Protein AF-A0AAC9V7N7-F1 (afdb_monomer)

Mean predicted aligned error: 16.18 Å

Solvent-accessible surface area (backbone atoms only — not comparable to full-atom values): 16283 Å² total; per-residue (Å²): 112,72,78,75,65,63,57,73,56,56,71,69,46,73,84,64,71,89,69,86,91,80,84,81,84,78,84,89,78,85,80,83,90,76,86,88,78,87,78,92,73,93,72,84,77,81,80,55,52,68,60,53,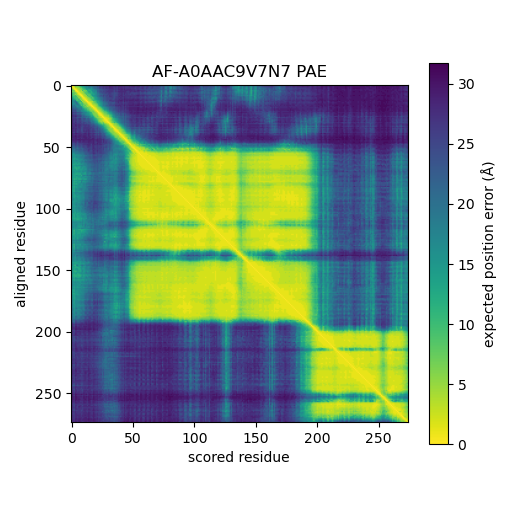50,52,54,51,53,52,50,51,53,52,48,52,50,54,53,44,73,73,40,61,70,71,43,27,58,60,58,72,47,70,51,64,51,49,49,43,44,42,64,50,34,43,41,77,72,65,75,55,69,80,61,54,42,64,40,36,77,48,71,29,86,93,76,44,73,49,68,34,52,30,29,34,59,94,69,43,28,35,43,36,55,45,72,88,54,93,51,68,84,70,54,49,72,65,57,53,52,48,54,52,46,52,54,48,27,39,56,75,66,65,38,44,78,45,80,37,45,46,65,42,49,72,78,36,28,70,58,57,38,47,56,51,51,55,48,51,53,51,46,53,68,58,45,74,53,62,76,78,41,54,73,40,57,48,44,38,50,56,50,34,71,76,59,48,61,44,34,71,67,55,48,11,61,55,47,71,41,58,70,73,57,27,51,54,51,52,49,52,36,34,77,72,36,39,31,36,64,73,68,91,70,97,65,85,82,66,41,30,27,66,17,68,59,44,50,54,62,60,56,78,73,111

Nearest PDB structures (foldseek):
  7el3-assembly1_B  TM=6.761E-01  e=9.643E-03  Acinetobacter baumannii
  2nyx-assembly2_D  TM=6.635E-01  e=9.067E-03  Mycobacterium tuberculosis H37Rv
  5h3r-assembly1_B  TM=6.486E-01  e=1.396E-02  Escherichia coli K-12
  2nnn-assembly3_F  TM=6.251E-01  e=9.433E-02  Pseudomonas aeruginosa
  2nnn-assembly4_G  TM=6.166E-01  e=1.544E-01  Pseudomonas aeruginosa

Structure (mmCIF, N/CA/C/O backbone):
data_AF-A0AAC9V7N7-F1
#
_entry.id   AF-A0AAC9V7N7-F1
#
loop_
_atom_site.group_PDB
_atom_site.id
_atom_site.type_symbol
_atom_site.label_atom_id
_atom_site.label_alt_id
_atom_site.label_comp_id
_atom_site.label_asym_id
_atom_site.label_entity_id
_atom_site.label_seq_id
_atom_site.pdbx_PDB_ins_code
_atom_site.Cartn_x
_atom_site.Cartn_y
_atom_site.Cartn_z
_atom_site.occupancy
_atom_site.B_iso_or_equiv
_atom_site.auth_seq_id
_atom_site.auth_comp_id
_atom_site.auth_asym_id
_atom_site.auth_atom_id
_atom_site.pdbx_PDB_model_num
ATOM 1 N N . MET A 1 1 ? 14.295 -1.789 -16.453 1.00 37.97 1 MET A N 1
ATOM 2 C CA . MET A 1 1 ? 15.435 -2.741 -16.506 1.00 37.97 1 MET A CA 1
ATOM 3 C C . MET A 1 1 ? 14.981 -4.187 -16.598 1.00 37.97 1 MET A C 1
ATOM 5 O O . MET A 1 1 ? 13.931 -4.515 -16.064 1.00 37.97 1 MET A O 1
ATOM 9 N N . SER A 1 2 ? 15.729 -5.050 -17.297 1.00 31.75 2 SER A N 1
ATOM 10 C CA . SER A 1 2 ? 15.390 -6.474 -17.345 1.00 31.75 2 SER A CA 1
ATOM 11 C C . SER A 1 2 ? 15.712 -7.127 -15.995 1.00 31.75 2 SER A C 1
ATOM 13 O O . SER A 1 2 ? 16.776 -6.920 -15.412 1.00 31.75 2 SER A O 1
ATOM 15 N N . TYR A 1 3 ? 14.788 -7.949 -15.513 1.00 40.19 3 TYR A N 1
ATOM 16 C CA . TYR A 1 3 ? 14.897 -8.803 -14.323 1.00 40.19 3 TYR A CA 1
ATOM 17 C C . TYR A 1 3 ? 16.172 -9.690 -14.272 1.00 40.19 3 TYR A C 1
ATOM 19 O O . TYR A 1 3 ? 16.440 -10.331 -13.260 1.00 40.19 3 TYR A O 1
ATOM 27 N N . GLN A 1 4 ? 16.984 -9.749 -15.337 1.00 37.03 4 GLN A N 1
ATOM 28 C CA . GLN A 1 4 ? 18.213 -10.550 -15.381 1.00 37.03 4 GLN A CA 1
ATOM 29 C C . GLN A 1 4 ? 19.323 -10.046 -14.446 1.00 37.03 4 GLN A C 1
ATOM 31 O O . GLN A 1 4 ? 20.197 -10.823 -14.081 1.00 37.03 4 GLN A O 1
ATOM 36 N N . GLN A 1 5 ? 19.290 -8.788 -14.001 1.00 39.66 5 GLN A N 1
ATOM 37 C CA . GLN A 1 5 ? 20.361 -8.230 -13.162 1.00 39.66 5 GLN A CA 1
ATOM 38 C C . GLN A 1 5 ? 20.101 -8.316 -11.649 1.00 39.66 5 GLN A C 1
ATOM 40 O O . GLN A 1 5 ? 21.005 -8.026 -10.871 1.00 39.66 5 GLN A O 1
ATOM 45 N N . GLN A 1 6 ? 18.915 -8.755 -11.210 1.00 43.53 6 GLN A N 1
ATOM 46 C CA . GLN A 1 6 ? 18.680 -9.093 -9.795 1.00 43.53 6 GLN A CA 1
ATOM 47 C C . GLN A 1 6 ? 19.384 -10.407 -9.393 1.00 43.53 6 GLN A C 1
ATOM 49 O O . GLN A 1 6 ? 19.768 -10.564 -8.237 1.00 43.53 6 GLN A O 1
ATOM 54 N N . HIS A 1 7 ? 19.643 -11.308 -10.351 1.00 38.16 7 HIS A N 1
ATOM 55 C CA . HIS A 1 7 ? 20.299 -12.602 -10.112 1.00 38.16 7 HIS A CA 1
ATOM 56 C C . HIS A 1 7 ? 21.785 -12.495 -9.733 1.00 38.16 7 HIS A C 1
ATOM 58 O O . HIS A 1 7 ? 22.262 -13.264 -8.907 1.00 38.16 7 HIS A O 1
ATOM 64 N N . LEU A 1 8 ? 22.506 -11.507 -10.274 1.00 35.12 8 LEU A N 1
ATOM 65 C CA . LEU A 1 8 ? 23.940 -11.317 -10.005 1.00 35.12 8 LEU A CA 1
ATOM 66 C C . LEU A 1 8 ? 24.247 -10.863 -8.567 1.00 35.12 8 LEU A C 1
ATOM 68 O O . LEU A 1 8 ? 25.402 -10.911 -8.148 1.00 35.12 8 LEU A O 1
ATOM 72 N N . ILE A 1 9 ? 23.233 -10.415 -7.820 1.00 40.88 9 ILE A N 1
ATOM 73 C CA . ILE A 1 9 ? 23.399 -9.911 -6.451 1.00 40.88 9 ILE A CA 1
ATOM 74 C C . ILE A 1 9 ? 23.097 -11.007 -5.417 1.00 40.88 9 ILE A C 1
ATOM 76 O O . ILE A 1 9 ? 23.771 -11.073 -4.396 1.00 40.88 9 ILE A O 1
ATOM 80 N N . ILE A 1 10 ? 22.168 -11.927 -5.706 1.00 42.84 10 ILE A N 1
ATOM 81 C CA . ILE A 1 10 ? 21.790 -13.006 -4.774 1.00 42.84 10 ILE A CA 1
ATOM 82 C C . ILE A 1 10 ? 22.902 -14.066 -4.662 1.00 42.84 10 ILE A C 1
ATOM 84 O O . ILE A 1 10 ? 23.203 -14.515 -3.560 1.00 42.84 10 ILE A O 1
ATOM 88 N N . GLU A 1 11 ? 23.605 -14.389 -5.755 1.00 37.69 11 GLU A N 1
ATOM 89 C CA . GLU A 1 11 ? 24.712 -15.367 -5.724 1.00 37.69 11 GLU A CA 1
ATOM 90 C C . GLU A 1 11 ? 25.950 -14.897 -4.935 1.00 37.69 11 GLU A C 1
ATOM 92 O O . GLU A 1 11 ? 26.771 -15.721 -4.529 1.00 37.69 11 GLU A O 1
ATOM 97 N N . ARG A 1 12 ? 26.113 -13.586 -4.690 1.00 34.50 12 ARG A N 1
ATOM 98 C CA . ARG A 1 12 ? 27.250 -13.067 -3.906 1.00 34.50 12 ARG A CA 1
ATOM 99 C C . ARG A 1 12 ? 27.049 -13.168 -2.391 1.00 34.50 12 ARG A C 1
ATOM 101 O O . ARG A 1 12 ? 28.050 -13.228 -1.683 1.00 34.50 12 ARG A O 1
ATOM 108 N N . ASP A 1 13 ? 25.809 -13.258 -1.908 1.00 37.59 13 ASP A N 1
ATOM 109 C CA . ASP A 1 13 ? 25.494 -13.247 -0.469 1.00 37.59 13 ASP A CA 1
ATOM 110 C C . ASP A 1 13 ? 25.215 -14.633 0.138 1.00 37.59 13 ASP A C 1
ATOM 112 O O . ASP A 1 13 ? 25.284 -14.791 1.360 1.00 37.59 13 ASP A O 1
ATOM 116 N N . GLU A 1 14 ? 24.993 -15.674 -0.675 1.00 37.75 14 GLU A N 1
ATOM 117 C CA . GLU A 1 14 ? 24.797 -17.045 -0.166 1.00 37.75 14 GLU A CA 1
ATOM 118 C C . GLU A 1 14 ? 26.030 -17.600 0.571 1.00 37.75 14 GLU A C 1
ATOM 120 O O . GLU A 1 14 ? 25.899 -18.471 1.431 1.00 37.75 14 GLU A O 1
ATOM 125 N N . LYS A 1 15 ? 27.230 -17.063 0.309 1.00 36.03 15 LYS A N 1
ATOM 126 C CA . LYS A 1 15 ? 28.466 -17.483 0.992 1.00 36.03 15 LYS A CA 1
ATOM 127 C C . LYS A 1 15 ? 28.707 -16.810 2.347 1.00 36.03 15 LYS A C 1
ATOM 129 O O . LYS A 1 15 ? 29.597 -17.255 3.067 1.00 36.03 15 LYS A O 1
ATOM 134 N N . THR A 1 16 ? 27.922 -15.800 2.723 1.00 34.34 16 THR A N 1
ATOM 135 C CA . THR A 1 16 ? 28.180 -14.979 3.926 1.00 34.34 16 THR A CA 1
ATOM 136 C C . THR A 1 16 ? 27.050 -15.025 4.964 1.00 34.34 16 THR A C 1
ATOM 138 O O . THR A 1 16 ? 27.200 -14.491 6.057 1.00 34.34 16 THR A O 1
ATOM 141 N N . MET A 1 17 ? 25.928 -15.688 4.666 1.00 35.12 17 MET A N 1
ATOM 142 C CA . MET A 1 17 ? 24.696 -15.672 5.480 1.00 35.12 17 MET A CA 1
ATOM 143 C C . MET A 1 17 ? 24.673 -16.623 6.696 1.00 35.12 17 MET A C 1
ATOM 145 O O . MET A 1 17 ? 23.660 -16.694 7.392 1.00 35.12 17 MET A O 1
ATOM 149 N N . PHE A 1 18 ? 25.769 -17.324 7.002 1.00 32.75 18 PHE A N 1
ATOM 150 C CA . PHE A 1 18 ? 25.872 -18.213 8.170 1.00 32.75 18 PHE A CA 1
ATOM 151 C C . PHE A 1 18 ? 26.567 -17.563 9.372 1.00 32.75 18 PHE A C 1
ATOM 153 O O . PHE A 1 18 ? 27.324 -18.216 10.074 1.00 32.75 18 PHE A O 1
ATOM 160 N N . GLU A 1 19 ? 26.299 -16.291 9.668 1.00 31.42 19 GLU A N 1
ATOM 161 C CA . GLU A 1 19 ? 26.568 -15.783 11.014 1.00 31.42 19 GLU A CA 1
ATOM 162 C C . GLU A 1 19 ? 25.719 -14.550 11.351 1.00 31.42 19 GLU A C 1
ATOM 164 O O . GLU A 1 19 ? 25.650 -13.586 10.598 1.00 31.42 19 GLU A O 1
ATOM 169 N N . GLN A 1 20 ? 25.122 -14.591 12.548 1.00 28.09 20 GLN A N 1
ATOM 170 C CA . GLN A 1 20 ? 24.470 -13.494 13.281 1.00 28.09 20 GLN A CA 1
ATOM 171 C C . GLN A 1 20 ? 22.981 -13.218 12.989 1.00 28.09 20 GLN A C 1
ATOM 173 O O . GLN A 1 20 ? 22.576 -12.251 12.349 1.00 28.09 20 GLN A O 1
ATOM 178 N N . SER A 1 21 ? 22.130 -14.026 13.628 1.00 28.69 21 SER A N 1
ATOM 179 C CA . SER A 1 21 ? 20.719 -13.723 13.877 1.00 28.69 21 SER A CA 1
ATOM 180 C C . SER A 1 21 ? 20.540 -12.873 15.146 1.00 28.69 21 SER A C 1
ATOM 182 O O . SER A 1 21 ? 20.712 -13.368 16.259 1.00 28.69 21 SER A O 1
ATOM 184 N N . SER A 1 22 ? 20.122 -11.615 14.997 1.00 27.69 22 SER A N 1
ATOM 185 C CA . SER A 1 22 ? 19.420 -10.852 16.043 1.00 27.69 22 SER A CA 1
ATOM 186 C C . SER A 1 22 ? 18.688 -9.668 15.407 1.00 27.69 22 SER A C 1
ATOM 188 O O . SER A 1 22 ? 19.254 -8.591 15.228 1.00 27.69 22 SER A O 1
ATOM 190 N N . VAL A 1 23 ? 17.424 -9.863 15.015 1.00 32.59 23 VAL A N 1
ATOM 191 C CA . VAL A 1 23 ? 16.580 -8.784 14.477 1.00 32.59 23 VAL A CA 1
ATOM 192 C C . VAL A 1 23 ? 15.611 -8.326 15.562 1.00 32.59 23 VAL A C 1
ATOM 194 O O . VAL A 1 23 ? 14.730 -9.065 15.997 1.00 32.59 23 VAL A O 1
ATOM 197 N N . LYS A 1 24 ? 15.796 -7.082 16.012 1.00 27.19 24 LYS A N 1
ATOM 198 C CA . LYS A 1 24 ? 14.894 -6.386 16.933 1.00 27.19 24 LYS A CA 1
ATOM 199 C C . LYS A 1 24 ? 13.639 -5.948 16.170 1.00 27.19 24 LYS A C 1
ATOM 201 O O . LYS A 1 24 ? 13.729 -5.134 15.258 1.00 27.19 24 LYS A O 1
ATOM 206 N N . ASN A 1 25 ? 12.475 -6.455 16.576 1.00 26.88 25 ASN A N 1
ATOM 207 C CA . ASN A 1 25 ? 11.171 -5.968 16.124 1.00 26.88 25 ASN A CA 1
ATOM 208 C C . ASN A 1 25 ? 10.942 -4.537 16.636 1.00 26.88 25 ASN A C 1
ATOM 210 O O . ASN A 1 25 ? 10.763 -4.333 17.838 1.00 26.88 25 ASN A O 1
ATOM 214 N N . THR A 1 26 ? 10.924 -3.547 15.746 1.00 26.72 26 THR A N 1
ATOM 215 C CA . THR A 1 26 ? 10.481 -2.187 16.077 1.00 26.72 26 THR A CA 1
ATOM 216 C C . THR A 1 26 ? 8.953 -2.081 15.948 1.00 26.72 26 THR A C 1
ATOM 218 O O . THR A 1 26 ? 8.385 -2.520 14.947 1.00 26.72 26 THR A O 1
ATOM 221 N N . PRO A 1 27 ? 8.245 -1.534 16.954 1.00 24.73 27 PRO A N 1
ATOM 222 C CA . PRO A 1 27 ? 6.799 -1.358 16.888 1.00 24.73 27 PRO A CA 1
ATOM 223 C C . PRO A 1 27 ? 6.404 -0.214 15.942 1.00 24.73 27 PRO A C 1
ATOM 225 O O . PRO A 1 27 ? 7.004 0.859 15.942 1.00 24.73 27 PRO A O 1
ATOM 228 N N . PHE A 1 28 ? 5.351 -0.463 15.164 1.00 34.09 28 PHE A N 1
ATOM 229 C CA . PHE A 1 28 ? 4.698 0.475 14.251 1.00 34.09 28 PHE A CA 1
ATOM 230 C C . PHE A 1 28 ? 4.057 1.655 15.003 1.00 34.09 28 PHE A C 1
ATOM 232 O O . PHE A 1 28 ? 3.279 1.449 15.938 1.00 34.09 28 PHE A O 1
ATOM 239 N N . VAL A 1 29 ? 4.349 2.882 14.560 1.00 27.25 29 VAL A N 1
ATOM 240 C CA . VAL A 1 29 ? 3.713 4.126 15.016 1.00 27.25 29 VAL A CA 1
ATOM 241 C C . VAL A 1 29 ? 3.032 4.767 13.801 1.00 27.25 29 VAL A C 1
ATOM 243 O O . VAL A 1 29 ? 3.743 5.200 12.897 1.00 27.25 29 VAL A O 1
ATOM 246 N N . PRO A 1 30 ? 1.689 4.823 13.735 1.00 26.22 30 PRO A N 1
ATOM 247 C CA . PRO A 1 30 ? 1.005 5.427 12.597 1.00 26.22 30 PRO A CA 1
ATOM 248 C C . PRO A 1 30 ? 1.174 6.960 12.601 1.00 26.22 30 PRO A C 1
ATOM 250 O O . PRO A 1 30 ? 1.015 7.579 13.661 1.00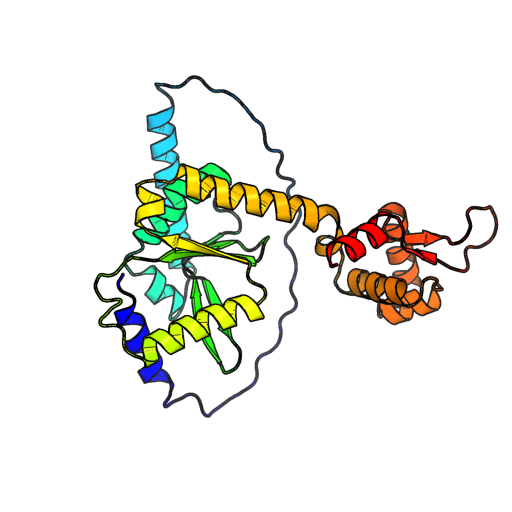 26.22 30 PRO A O 1
ATOM 253 N N . PRO A 1 31 ? 1.455 7.594 11.446 1.00 29.81 31 PRO A N 1
ATOM 254 C CA . PRO A 1 31 ? 1.518 9.048 11.333 1.00 29.81 31 PRO A CA 1
ATOM 255 C C . PRO A 1 31 ? 0.134 9.706 11.483 1.00 29.81 31 PRO A C 1
ATOM 257 O O . PRO A 1 31 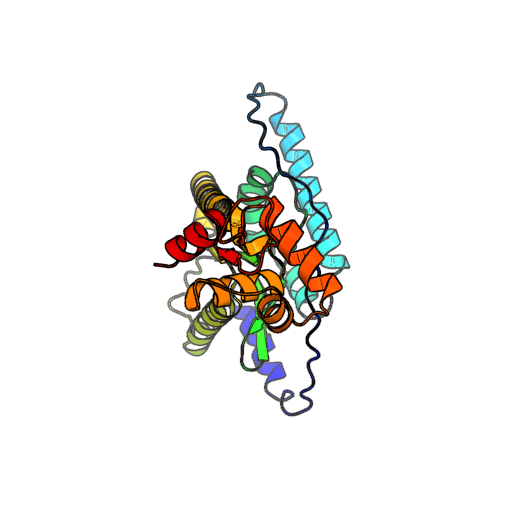? -0.919 9.108 11.251 1.00 29.81 31 PRO A O 1
ATOM 260 N N . GLY A 1 32 ? 0.150 10.961 11.941 1.00 26.81 32 GLY A N 1
ATOM 261 C CA . GLY A 1 32 ? -1.026 11.766 12.264 1.00 26.81 32 GLY A CA 1
ATOM 262 C C . GLY A 1 32 ? -1.977 11.994 11.084 1.00 26.81 32 GLY A C 1
ATOM 263 O O . GLY A 1 32 ? -1.578 12.144 9.937 1.00 26.81 32 GLY A O 1
ATOM 264 N N . LYS A 1 33 ? -3.269 12.034 11.411 1.00 29.48 33 LYS A N 1
ATOM 265 C CA . LYS A 1 33 ? -4.419 12.100 10.502 1.00 29.48 33 LYS A CA 1
ATOM 266 C C . LYS A 1 33 ? -4.391 13.332 9.579 1.00 29.48 33 LYS A C 1
ATOM 268 O O . LYS A 1 33 ? -4.463 14.457 10.072 1.00 29.48 33 LYS A O 1
ATOM 273 N N . ARG A 1 34 ? -4.498 13.123 8.262 1.00 30.20 34 ARG A N 1
ATOM 274 C CA . ARG A 1 34 ? -5.172 14.059 7.344 1.00 30.20 34 ARG A CA 1
ATOM 275 C C . ARG A 1 34 ? -6.266 13.332 6.569 1.00 30.20 34 ARG A C 1
ATOM 277 O O . ARG A 1 34 ? -6.054 12.274 5.991 1.00 30.20 34 ARG A O 1
ATOM 284 N N . LEU A 1 35 ? -7.465 13.894 6.657 1.00 31.61 35 LEU A N 1
ATOM 285 C CA . LEU A 1 35 ? -8.694 13.414 6.040 1.00 31.61 35 LEU A CA 1
ATOM 286 C C . LEU A 1 35 ? -8.679 13.830 4.559 1.00 31.61 35 LEU A C 1
ATOM 288 O O . LEU A 1 35 ? -8.665 15.026 4.274 1.00 31.61 35 LEU A O 1
ATOM 292 N N . PHE A 1 36 ? -8.669 12.878 3.624 1.00 33.81 36 PHE A N 1
ATOM 293 C CA . PHE A 1 36 ? -8.801 13.183 2.196 1.00 33.81 36 PHE A CA 1
ATOM 294 C C . PHE A 1 36 ? -10.276 13.447 1.859 1.00 33.81 36 PHE A C 1
ATOM 296 O O . PHE A 1 36 ? -11.098 12.536 1.829 1.00 33.81 36 PHE A O 1
ATOM 303 N N . LEU A 1 37 ? -10.613 14.716 1.624 1.00 27.53 37 LEU A N 1
ATOM 304 C CA . LEU A 1 37 ? -11.872 15.144 1.012 1.00 27.53 37 LEU A CA 1
ATOM 305 C C . LEU A 1 37 ? -11.677 15.190 -0.509 1.00 27.53 37 LEU A C 1
ATOM 307 O O . LEU A 1 37 ? -11.001 16.079 -1.022 1.00 27.53 37 LEU A O 1
ATOM 311 N N . PHE A 1 38 ? -12.275 14.247 -1.238 1.00 31.92 38 PHE A N 1
ATOM 312 C CA . PHE A 1 38 ? -12.301 14.277 -2.702 1.00 31.92 38 PHE A CA 1
ATOM 313 C C . PHE A 1 38 ? -13.267 15.368 -3.190 1.00 31.92 38 PHE A C 1
ATOM 315 O O . PHE A 1 38 ? -14.485 15.225 -3.086 1.00 31.92 38 PHE A O 1
ATOM 322 N N . HIS A 1 39 ? -12.735 16.463 -3.739 1.00 27.44 39 HIS A N 1
ATOM 323 C CA . HIS A 1 39 ? -13.527 17.508 -4.395 1.00 27.44 39 HIS A CA 1
ATOM 324 C C . HIS A 1 39 ? -13.593 17.250 -5.909 1.00 27.44 39 HIS A C 1
ATOM 326 O O . HIS A 1 39 ? -12.588 17.329 -6.613 1.00 27.44 39 HIS A O 1
ATOM 332 N N . ARG A 1 40 ? -14.791 16.959 -6.434 1.00 30.33 40 ARG A N 1
ATOM 333 C CA . ARG A 1 40 ? -15.061 16.904 -7.881 1.00 30.33 40 ARG A CA 1
ATOM 334 C C . ARG A 1 40 ? -15.303 18.320 -8.412 1.00 30.33 40 ARG A C 1
ATOM 336 O O . ARG A 1 40 ? -16.426 18.809 -8.366 1.00 30.33 40 ARG A O 1
ATOM 343 N N . GLY A 1 41 ? -14.264 18.966 -8.939 1.00 27.75 41 GLY A N 1
ATOM 344 C CA . GLY A 1 41 ? -14.378 20.226 -9.682 1.00 27.75 41 GLY A CA 1
ATOM 345 C C . GLY A 1 41 ? -14.137 20.019 -11.179 1.00 27.75 41 GLY A C 1
ATOM 346 O O . GLY A 1 41 ? -13.057 19.587 -11.571 1.00 27.75 41 GLY A O 1
ATOM 347 N N . ARG A 1 42 ? -15.123 20.332 -12.032 1.00 35.88 42 ARG A N 1
ATOM 348 C CA . ARG A 1 42 ? -14.927 20.454 -13.490 1.00 35.88 42 ARG A CA 1
ATOM 349 C C . ARG A 1 42 ? -14.198 21.773 -13.777 1.00 35.88 42 ARG A C 1
ATOM 351 O O . ARG A 1 42 ? -14.735 22.828 -13.456 1.00 35.88 42 ARG A O 1
ATOM 358 N N . PHE A 1 43 ? -13.014 21.719 -14.392 1.00 34.91 43 PHE A N 1
ATOM 359 C CA . PHE A 1 43 ? -12.232 22.900 -14.787 1.00 34.91 43 PHE A CA 1
ATOM 360 C C . PHE A 1 43 ? -11.976 22.933 -16.303 1.00 34.91 43 PHE A C 1
ATOM 362 O O . PHE A 1 43 ? -11.801 21.902 -16.947 1.00 34.91 43 PHE A O 1
ATOM 369 N N . ASN A 1 44 ? -12.003 24.143 -16.865 1.00 32.50 44 ASN A N 1
ATOM 370 C CA . ASN A 1 44 ? -12.052 24.442 -18.299 1.00 32.50 44 ASN A CA 1
ATOM 371 C C . ASN A 1 44 ? -10.699 24.181 -19.015 1.00 32.50 44 ASN A C 1
ATOM 373 O O . ASN A 1 44 ? -9.636 24.493 -18.480 1.00 32.50 44 ASN A O 1
ATOM 377 N N . MET A 1 45 ? -10.723 23.584 -20.217 1.00 42.19 45 MET A N 1
ATOM 378 C CA . MET A 1 45 ? -9.806 22.472 -20.538 1.00 42.19 45 MET A CA 1
ATOM 379 C C . MET A 1 45 ? -8.551 22.758 -21.392 1.00 42.19 45 MET A C 1
ATOM 381 O O . MET A 1 45 ? -7.744 21.850 -21.512 1.00 42.19 45 MET A O 1
ATOM 385 N N . GLN A 1 46 ? -8.284 23.934 -21.975 1.00 40.34 46 GLN A N 1
ATOM 386 C CA . GLN A 1 46 ? -7.250 23.976 -23.047 1.00 40.34 46 GLN A CA 1
ATOM 387 C C . GLN A 1 46 ? -5.961 24.788 -22.805 1.00 40.34 46 GLN A C 1
ATOM 389 O O . GLN A 1 46 ? -4.953 24.472 -23.425 1.00 40.34 46 GLN A O 1
ATOM 394 N N . ARG A 1 47 ? -5.899 25.750 -21.866 1.00 40.38 47 ARG A N 1
ATOM 395 C CA . ARG A 1 47 ? -4.633 26.479 -21.556 1.00 40.38 47 ARG A CA 1
ATOM 396 C C . ARG A 1 47 ? -3.943 26.065 -20.249 1.00 40.38 47 ARG A C 1
ATOM 398 O O . ARG A 1 47 ? -2.766 26.354 -20.069 1.00 40.38 47 ARG A O 1
ATOM 405 N N . GLY A 1 48 ? -4.648 25.375 -19.350 1.00 45.97 48 GLY A N 1
ATOM 406 C CA . GLY A 1 48 ? -4.111 24.926 -18.055 1.00 45.97 48 GLY A CA 1
ATOM 407 C C . GLY A 1 48 ? -3.328 23.607 -18.101 1.00 45.97 48 GLY A C 1
ATOM 408 O O . GLY A 1 48 ? -2.493 23.370 -17.233 1.00 45.97 48 GLY A O 1
ATOM 409 N N . HIS A 1 49 ? -3.549 22.775 -19.126 1.00 55.66 49 HIS A N 1
ATOM 410 C CA . HIS A 1 49 ? -2.980 21.424 -19.208 1.00 55.66 49 HIS A CA 1
ATOM 411 C C . HIS A 1 49 ? -1.450 21.414 -19.337 1.00 55.66 49 HIS A C 1
ATOM 413 O O . HIS A 1 49 ? -0.793 20.641 -18.651 1.00 55.66 49 HIS A O 1
ATOM 419 N N . SER A 1 50 ? -0.871 22.308 -20.147 1.00 61.09 50 SER A N 1
ATOM 420 C CA . SER A 1 50 ? 0.587 22.359 -20.355 1.00 61.09 50 SER A CA 1
ATOM 421 C C . SER A 1 50 ? 1.354 22.768 -19.088 1.00 61.09 50 SER A C 1
ATOM 423 O O . SER A 1 50 ? 2.367 22.156 -18.761 1.00 61.09 50 SER A O 1
ATOM 425 N N . ARG A 1 51 ? 0.846 23.748 -18.325 1.00 67.88 51 ARG A N 1
ATOM 426 C CA . ARG A 1 51 ? 1.471 24.170 -17.058 1.00 67.88 51 ARG A CA 1
ATOM 427 C C . ARG A 1 51 ? 1.303 23.131 -15.950 1.00 67.88 51 ARG A C 1
ATOM 429 O O . ARG A 1 51 ? 2.239 22.910 -15.189 1.00 67.88 51 ARG A O 1
ATOM 436 N N . ALA A 1 52 ? 0.134 22.494 -15.865 1.00 69.06 52 ALA A N 1
ATOM 437 C CA . ALA A 1 52 ? -0.125 21.448 -14.878 1.00 69.06 52 ALA A CA 1
ATOM 438 C C . ALA A 1 52 ? 0.729 20.193 -15.131 1.00 69.06 52 ALA A C 1
ATOM 440 O O . ALA A 1 52 ? 1.270 19.630 -14.183 1.00 69.06 52 ALA A O 1
ATOM 441 N N . ALA A 1 53 ? 0.903 19.800 -16.398 1.00 70.88 53 ALA A N 1
ATOM 442 C CA . ALA A 1 53 ? 1.790 18.702 -16.775 1.00 70.88 53 ALA A CA 1
ATOM 443 C C . ALA A 1 53 ? 3.253 19.001 -16.407 1.00 70.88 53 ALA A C 1
ATOM 445 O O . ALA A 1 53 ? 3.889 18.178 -15.757 1.00 70.88 53 ALA A O 1
ATOM 446 N N . GLY A 1 54 ? 3.744 20.211 -16.710 1.00 79.62 54 GLY A N 1
ATOM 447 C CA . GLY A 1 54 ? 5.098 20.624 -16.325 1.00 79.62 54 GLY A CA 1
ATOM 448 C C . GLY A 1 54 ? 5.331 20.598 -14.809 1.00 79.62 54 GLY A C 1
ATOM 449 O O . GLY A 1 54 ? 6.352 20.097 -14.353 1.00 79.62 54 GLY A O 1
ATOM 450 N N . LEU A 1 55 ? 4.360 21.061 -14.012 1.00 87.06 55 LEU A N 1
ATOM 451 C CA . LEU A 1 55 ? 4.456 21.019 -12.547 1.00 87.06 55 LEU A CA 1
ATOM 452 C C . LEU A 1 55 ? 4.485 19.580 -12.004 1.00 87.06 55 LEU A C 1
ATOM 454 O O . LEU A 1 55 ? 5.196 19.289 -11.038 1.00 87.06 55 LEU A O 1
ATOM 458 N N . MET A 1 56 ? 3.707 18.684 -12.615 1.00 91.44 56 MET A N 1
ATOM 459 C CA . MET A 1 56 ? 3.678 17.271 -12.248 1.00 91.44 56 MET A CA 1
ATOM 460 C C . MET A 1 56 ? 5.027 16.602 -12.519 1.00 91.44 56 MET A C 1
ATOM 462 O O . MET A 1 56 ? 5.550 15.935 -11.629 1.00 91.44 56 MET A O 1
ATOM 466 N N . ASP A 1 57 ? 5.604 16.811 -13.704 1.00 92.94 57 ASP A N 1
ATOM 467 C CA . ASP A 1 57 ? 6.907 16.243 -14.059 1.00 92.94 57 ASP A CA 1
ATOM 468 C C . ASP A 1 57 ? 8.007 16.727 -13.103 1.00 92.94 57 ASP A C 1
ATOM 470 O O . ASP A 1 57 ? 8.725 15.904 -12.539 1.00 92.94 57 ASP A O 1
ATOM 474 N N . THR A 1 58 ? 8.051 18.026 -12.787 1.00 95.56 58 THR A N 1
ATOM 475 C CA . THR A 1 58 ? 8.993 18.566 -11.789 1.00 95.56 58 THR A CA 1
ATOM 476 C C . THR A 1 58 ? 8.778 17.968 -10.394 1.00 95.56 58 THR A C 1
ATOM 478 O O . THR A 1 58 ? 9.737 17.706 -9.669 1.00 95.56 58 THR A O 1
ATOM 481 N N . THR A 1 59 ? 7.526 17.721 -9.992 1.00 96.25 59 THR A N 1
ATOM 482 C CA . THR A 1 59 ? 7.220 17.083 -8.698 1.00 96.25 59 THR A CA 1
ATOM 483 C C . THR A 1 59 ? 7.760 15.653 -8.647 1.00 96.25 59 THR A C 1
ATOM 485 O O . THR A 1 59 ? 8.342 15.253 -7.638 1.00 96.25 59 THR A O 1
ATOM 488 N N . ILE A 1 60 ? 7.600 14.893 -9.733 1.00 97.62 60 ILE A N 1
ATOM 489 C CA . ILE A 1 60 ? 8.117 13.524 -9.857 1.00 97.62 60 ILE A CA 1
ATOM 490 C C . ILE A 1 60 ? 9.650 13.522 -9.841 1.00 97.62 60 ILE A C 1
ATOM 492 O O . ILE A 1 60 ? 10.247 12.731 -9.113 1.00 97.62 60 ILE A O 1
ATOM 496 N N . GLU A 1 61 ? 10.291 14.416 -10.595 1.00 97.31 61 GLU A N 1
ATOM 497 C CA . GLU A 1 61 ? 11.753 14.541 -10.644 1.00 97.31 61 GLU A CA 1
ATOM 498 C C . GLU A 1 61 ? 12.339 14.841 -9.261 1.00 97.31 61 GLU A C 1
ATOM 500 O O . GLU A 1 61 ? 13.214 14.111 -8.789 1.00 97.31 61 GLU A O 1
ATOM 505 N N . ASN A 1 62 ? 11.798 15.846 -8.567 1.00 97.88 62 ASN A N 1
ATOM 506 C CA . ASN A 1 62 ? 12.226 16.199 -7.213 1.00 97.88 62 ASN A CA 1
ATOM 507 C C . ASN A 1 62 ? 12.020 15.040 -6.234 1.00 97.88 62 ASN A C 1
ATOM 509 O O . ASN A 1 62 ? 12.893 14.752 -5.416 1.00 97.88 62 ASN A O 1
ATOM 513 N N . PHE A 1 63 ? 10.890 14.338 -6.335 1.00 98.00 63 PHE A N 1
ATOM 514 C CA . PHE A 1 63 ? 10.632 13.169 -5.506 1.00 98.00 63 PHE A CA 1
ATOM 515 C C . PHE A 1 63 ? 11.682 12.077 -5.732 1.00 98.00 63 PHE A C 1
ATOM 517 O O . PHE A 1 63 ? 12.235 11.570 -4.760 1.00 98.00 63 PHE A O 1
ATOM 524 N N . ILE A 1 64 ? 12.019 11.751 -6.983 1.00 97.94 64 ILE A N 1
ATOM 525 C CA . ILE A 1 64 ? 13.048 10.748 -7.303 1.00 97.94 64 ILE A CA 1
ATOM 526 C C . ILE A 1 64 ? 14.414 11.155 -6.738 1.00 97.94 64 ILE A C 1
ATOM 528 O O . ILE A 1 64 ? 15.113 10.308 -6.176 1.00 97.94 64 ILE A O 1
ATOM 532 N N . VAL A 1 65 ? 14.787 12.435 -6.841 1.00 97.81 65 VAL A N 1
ATOM 533 C CA . VAL A 1 65 ? 16.024 12.958 -6.236 1.00 97.81 65 VAL A CA 1
ATOM 534 C C . VAL A 1 65 ? 16.020 12.723 -4.723 1.00 97.81 65 VAL A C 1
ATOM 536 O O . VAL A 1 65 ? 16.937 12.081 -4.211 1.00 97.81 65 VAL A O 1
ATOM 539 N N . CYS A 1 66 ? 14.951 13.104 -4.017 1.00 97.62 66 CYS A N 1
ATOM 540 C CA . CYS A 1 66 ? 14.839 12.864 -2.576 1.00 97.62 66 CYS A CA 1
ATOM 541 C C . CYS A 1 66 ? 14.895 11.368 -2.211 1.00 97.62 66 CYS A C 1
ATOM 543 O O . CYS A 1 66 ? 15.494 10.985 -1.200 1.00 97.62 66 CYS A O 1
ATOM 545 N N . GLN A 1 67 ? 14.286 10.491 -3.019 1.00 97.81 67 GLN A N 1
ATOM 546 C CA . GLN A 1 67 ? 14.343 9.042 -2.797 1.00 97.81 67 GLN A CA 1
ATOM 547 C C . GLN A 1 67 ? 15.778 8.512 -2.935 1.00 97.81 67 GLN A C 1
ATOM 549 O O . GLN A 1 67 ? 16.192 7.692 -2.116 1.00 97.81 67 GLN A O 1
ATOM 554 N N . ARG A 1 68 ? 16.547 9.002 -3.918 1.00 97.44 68 ARG A N 1
ATOM 555 C CA . ARG A 1 68 ? 17.958 8.637 -4.138 1.00 97.44 68 ARG A CA 1
ATOM 556 C C . ARG A 1 68 ? 18.870 9.111 -3.014 1.00 97.44 68 ARG A C 1
ATOM 558 O O . ARG A 1 68 ? 19.676 8.326 -2.528 1.00 97.44 68 ARG A O 1
ATOM 565 N N . GLU A 1 69 ? 18.728 10.363 -2.594 1.00 96.44 69 GLU A N 1
ATOM 566 C CA . GLU A 1 69 ? 19.559 10.965 -1.542 1.00 96.44 69 GLU A CA 1
ATOM 567 C C . GLU A 1 69 ? 19.333 10.320 -0.170 1.00 96.44 69 GLU A C 1
ATOM 569 O O . GLU A 1 69 ? 20.259 10.193 0.628 1.00 96.44 69 GLU A O 1
ATOM 574 N N . SER A 1 70 ? 18.102 9.882 0.105 1.00 94.00 70 SER A N 1
ATOM 575 C CA . SER A 1 70 ? 17.752 9.219 1.367 1.00 94.00 70 SER A CA 1
ATOM 576 C C . SER A 1 70 ? 18.086 7.723 1.402 1.00 94.00 70 SER A C 1
ATOM 578 O O . SER A 1 70 ? 18.087 7.120 2.479 1.00 94.00 70 SER A O 1
ATOM 580 N N . ALA A 1 71 ? 18.354 7.098 0.252 1.00 96.12 71 ALA A N 1
ATOM 581 C CA . ALA A 1 71 ? 18.614 5.668 0.155 1.00 96.12 71 ALA A CA 1
ATOM 582 C C . ALA A 1 71 ? 20.057 5.293 0.514 1.00 96.12 71 ALA A C 1
ATOM 584 O O . ALA A 1 71 ? 20.993 6.065 0.335 1.00 96.12 71 ALA A O 1
ATOM 585 N N . LYS A 1 72 ? 20.235 4.056 0.991 1.00 93.81 72 LYS A N 1
ATOM 586 C CA . LYS A 1 72 ? 21.542 3.449 1.277 1.00 93.81 72 LYS A CA 1
ATOM 587 C C . LYS A 1 72 ? 21.561 1.997 0.805 1.00 93.81 72 LYS A C 1
ATOM 589 O O . LYS A 1 72 ? 20.505 1.376 0.684 1.00 93.81 72 LYS A O 1
ATOM 594 N N . GLY A 1 73 ? 22.760 1.459 0.587 1.00 95.38 73 GLY A N 1
ATOM 595 C CA . GLY A 1 73 ? 22.965 0.053 0.230 1.00 95.38 73 GLY A CA 1
ATOM 596 C C . GLY A 1 73 ? 22.247 -0.336 -1.064 1.00 95.38 73 GLY A C 1
ATOM 597 O O . GLY A 1 73 ? 22.136 0.466 -1.989 1.00 95.38 73 GLY A O 1
ATOM 598 N N . GLN A 1 74 ? 21.705 -1.551 -1.107 1.00 93.75 74 GLN A N 1
ATOM 599 C CA . GLN A 1 74 ? 21.087 -2.108 -2.313 1.00 93.75 74 GLN A CA 1
ATOM 600 C C . GLN A 1 74 ? 19.897 -1.278 -2.824 1.00 93.75 74 GLN A C 1
ATOM 602 O O . GLN A 1 74 ? 19.720 -1.144 -4.032 1.00 93.75 74 GLN A O 1
ATOM 607 N N . ARG A 1 75 ? 19.127 -0.630 -1.938 1.00 96.06 75 ARG A N 1
ATOM 608 C CA . ARG A 1 75 ? 18.062 0.298 -2.352 1.00 96.06 75 ARG A CA 1
ATOM 609 C C . ARG A 1 75 ? 18.602 1.465 -3.183 1.00 96.06 75 ARG A C 1
ATOM 611 O O . ARG A 1 75 ? 17.984 1.862 -4.165 1.00 96.06 75 ARG A O 1
ATOM 618 N N . GLN A 1 76 ? 19.750 2.020 -2.796 1.00 96.94 76 GLN A N 1
ATOM 619 C CA . GLN A 1 76 ? 20.387 3.114 -3.533 1.00 96.94 76 GLN A CA 1
ATOM 620 C C . GLN A 1 76 ? 20.834 2.647 -4.922 1.00 96.94 76 GLN A C 1
ATOM 622 O O . GLN A 1 76 ? 20.623 3.356 -5.904 1.00 96.94 76 GLN A O 1
ATOM 627 N N . GLU A 1 77 ? 21.381 1.433 -5.014 1.00 95.25 77 GLU A N 1
ATOM 628 C CA . GLU A 1 77 ? 21.732 0.813 -6.295 1.00 95.25 77 GLU A CA 1
ATOM 629 C C . GLU A 1 77 ? 20.499 0.611 -7.184 1.00 95.25 77 GLU A C 1
ATOM 631 O O . GLU A 1 77 ? 20.559 0.8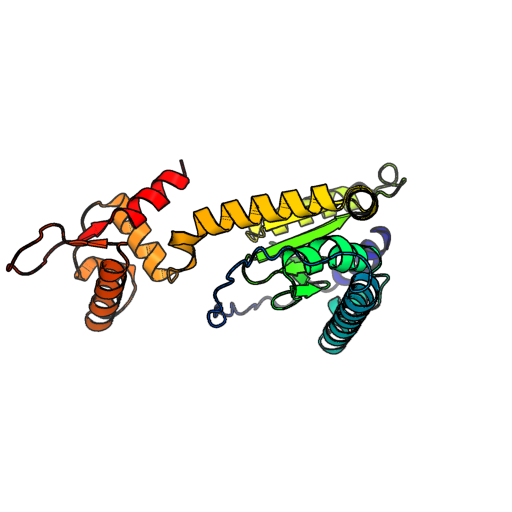88 -8.380 1.00 95.25 77 GLU A O 1
ATOM 636 N N . MET A 1 78 ? 19.368 0.177 -6.615 1.00 93.88 78 MET A N 1
ATOM 637 C CA . MET A 1 78 ? 18.104 0.053 -7.349 1.00 93.88 78 MET A CA 1
ATOM 638 C C . MET A 1 78 ? 17.553 1.406 -7.811 1.00 93.88 78 MET A C 1
ATOM 640 O O . MET A 1 78 ? 17.001 1.503 -8.896 1.00 93.88 78 MET A O 1
ATOM 644 N N . LEU A 1 79 ? 17.744 2.484 -7.052 1.00 96.31 79 LEU A N 1
ATOM 645 C CA . LEU A 1 79 ? 17.298 3.819 -7.470 1.00 96.31 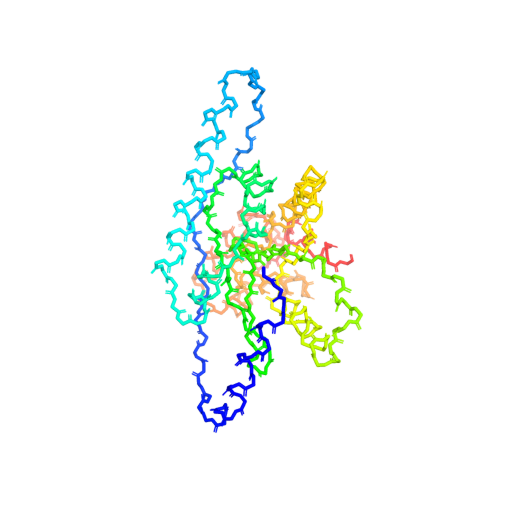79 LEU A CA 1
ATOM 646 C C . LEU A 1 79 ? 18.227 4.474 -8.503 1.00 96.31 79 LEU A C 1
ATOM 648 O O . LEU A 1 79 ? 17.805 5.381 -9.228 1.00 96.31 79 LEU A O 1
ATOM 652 N N . GLY A 1 80 ? 19.491 4.046 -8.576 1.00 93.94 80 GLY A N 1
ATOM 653 C CA . GLY A 1 80 ? 20.468 4.495 -9.578 1.00 93.94 80 GLY A CA 1
ATOM 654 C C . GLY A 1 80 ? 20.261 3.890 -10.971 1.00 93.94 80 GLY A C 1
ATOM 655 O O . GLY A 1 80 ? 20.909 4.297 -11.932 1.00 93.94 80 GLY A O 1
ATOM 656 N N . LYS A 1 81 ? 19.353 2.924 -11.076 1.00 91.50 81 LYS A N 1
ATOM 657 C CA . LYS A 1 81 ? 19.004 2.176 -12.281 1.00 91.50 81 LYS A CA 1
ATOM 658 C C . LYS A 1 81 ? 17.988 2.917 -13.165 1.00 91.50 81 LYS A C 1
ATOM 660 O O . LYS A 1 81 ? 17.544 4.023 -12.854 1.00 91.50 81 LYS A O 1
ATOM 665 N N . ASP A 1 82 ? 17.635 2.311 -14.300 1.00 90.81 82 ASP A N 1
ATOM 666 C CA . ASP A 1 82 ? 16.576 2.811 -15.184 1.00 90.81 82 ASP A CA 1
ATOM 667 C C . ASP A 1 82 ? 15.187 2.604 -14.550 1.00 90.81 82 ASP A C 1
ATOM 669 O O . ASP A 1 82 ? 14.686 1.479 -14.459 1.00 90.81 82 ASP A O 1
ATOM 673 N N . LEU A 1 83 ? 14.578 3.731 -14.164 1.00 93.50 83 LEU A N 1
ATOM 674 C CA . LEU A 1 83 ? 13.273 3.844 -13.511 1.00 93.50 83 LEU A CA 1
ATOM 675 C C . LEU A 1 83 ? 12.129 4.130 -14.497 1.00 93.50 83 LEU A C 1
ATOM 677 O O . LEU A 1 83 ? 11.088 4.633 -14.085 1.00 93.50 83 LEU A O 1
ATOM 681 N N . HIS A 1 84 ? 12.280 3.862 -15.797 1.00 92.56 84 HIS A N 1
ATOM 682 C CA . HIS A 1 84 ? 11.262 4.226 -16.790 1.00 92.56 84 HIS A CA 1
ATOM 683 C C . HIS A 1 84 ? 9.858 3.686 -16.457 1.00 92.56 84 HIS A C 1
ATOM 685 O O . HIS A 1 84 ? 8.879 4.424 -16.538 1.00 92.56 84 HIS A O 1
ATOM 691 N N . GLY A 1 85 ? 9.762 2.424 -16.020 1.00 92.88 85 GLY A N 1
ATOM 692 C CA . GLY A 1 85 ? 8.492 1.823 -15.589 1.00 92.88 85 GLY A CA 1
ATOM 693 C C . GLY A 1 85 ? 7.896 2.518 -14.361 1.00 92.88 85 GLY A C 1
ATOM 694 O O . GLY A 1 85 ? 6.726 2.895 -14.356 1.00 92.88 85 GLY A O 1
ATOM 695 N N . THR A 1 86 ? 8.729 2.783 -13.358 1.00 96.31 86 THR A N 1
ATOM 696 C CA . THR A 1 86 ? 8.363 3.524 -12.146 1.00 96.31 86 THR A CA 1
ATOM 697 C C . THR A 1 86 ? 7.904 4.949 -12.464 1.00 96.31 86 THR A C 1
ATOM 699 O O . THR A 1 86 ? 6.903 5.416 -11.930 1.00 96.31 86 THR A O 1
ATOM 702 N N . ILE A 1 87 ? 8.571 5.645 -13.388 1.00 96.69 87 ILE A N 1
ATOM 703 C CA . ILE A 1 87 ? 8.179 6.988 -13.837 1.00 96.69 87 ILE A CA 1
ATOM 704 C C . ILE A 1 87 ? 6.818 6.946 -14.540 1.00 96.69 87 ILE A C 1
ATOM 706 O O . ILE A 1 87 ? 5.976 7.806 -14.276 1.00 96.69 87 ILE A O 1
ATOM 710 N N . LEU A 1 88 ? 6.566 5.942 -15.388 1.00 96.00 88 LEU A N 1
ATOM 711 C CA . LEU A 1 88 ? 5.255 5.734 -16.011 1.00 96.00 88 LEU A CA 1
ATOM 712 C C . LEU A 1 88 ? 4.159 5.505 -14.961 1.00 96.00 88 LEU A C 1
ATOM 714 O O . LEU A 1 88 ? 3.099 6.123 -15.058 1.00 96.00 88 LEU A O 1
ATOM 718 N N . LEU A 1 89 ? 4.417 4.689 -13.932 1.00 97.19 89 LEU A N 1
ATOM 719 C CA . LEU A 1 89 ? 3.496 4.506 -12.803 1.00 97.19 89 LEU A CA 1
ATOM 720 C C . LEU A 1 89 ? 3.184 5.830 -12.103 1.00 97.19 89 LEU A C 1
ATOM 722 O O . LEU A 1 89 ? 2.012 6.163 -11.896 1.00 97.19 89 LEU A O 1
ATOM 726 N N . LEU A 1 90 ? 4.223 6.594 -11.753 1.00 98.00 90 LEU A N 1
ATOM 727 C CA . LEU A 1 90 ? 4.069 7.859 -11.039 1.00 98.00 90 LEU A CA 1
ATOM 728 C C . LEU A 1 90 ? 3.256 8.861 -11.860 1.00 98.00 90 LEU A C 1
ATOM 730 O O . LEU A 1 90 ? 2.307 9.452 -11.345 1.00 98.00 90 LEU A O 1
ATOM 734 N N . ARG A 1 91 ? 3.596 9.007 -13.142 1.00 97.25 91 ARG A N 1
ATOM 735 C CA . ARG A 1 91 ? 2.993 9.981 -14.055 1.00 97.25 91 ARG A CA 1
ATOM 736 C C . ARG A 1 91 ? 1.564 9.620 -14.452 1.00 97.25 91 ARG A C 1
ATOM 738 O O . ARG A 1 91 ? 0.687 10.478 -14.410 1.00 97.25 91 ARG A O 1
ATOM 745 N N . ASN A 1 92 ? 1.323 8.375 -14.857 1.00 97.00 92 ASN A N 1
ATOM 746 C CA . ASN A 1 92 ? 0.067 8.000 -15.510 1.00 97.00 92 ASN A CA 1
ATOM 747 C C . ASN A 1 92 ? -0.989 7.477 -14.532 1.00 97.00 92 ASN A C 1
ATOM 749 O O . ASN A 1 92 ? -2.179 7.504 -14.856 1.00 97.00 92 ASN A O 1
ATOM 753 N N . VAL A 1 93 ? -0.573 7.006 -13.351 1.00 96.94 93 VAL A N 1
ATOM 754 C CA . VAL A 1 93 ? -1.467 6.360 -12.381 1.00 96.94 93 VAL A CA 1
ATOM 755 C C . VAL A 1 93 ? -1.448 7.077 -11.036 1.00 96.94 93 VAL A C 1
ATOM 757 O O . VAL A 1 93 ? -2.492 7.549 -10.596 1.00 96.94 93 VAL A O 1
ATOM 760 N N . ILE A 1 94 ? -0.291 7.213 -10.387 1.00 96.62 94 ILE A N 1
ATOM 761 C CA . ILE A 1 94 ? -0.235 7.684 -8.993 1.00 96.62 94 ILE A CA 1
ATOM 762 C C . ILE A 1 94 ? -0.588 9.169 -8.883 1.00 96.62 94 ILE A C 1
ATOM 764 O O . ILE A 1 94 ? -1.549 9.514 -8.196 1.00 96.62 94 ILE A O 1
ATOM 768 N N . MET A 1 95 ? 0.132 10.054 -9.576 1.00 94.56 95 MET A N 1
ATOM 769 C CA . MET A 1 95 ? -0.119 11.497 -9.504 1.00 94.56 95 MET A CA 1
ATOM 770 C C . MET A 1 95 ? -1.565 11.867 -9.879 1.00 94.56 95 MET A C 1
ATOM 772 O O . MET A 1 95 ? -2.181 12.624 -9.127 1.00 94.56 95 MET A O 1
ATOM 776 N N . PRO A 1 96 ? -2.170 11.305 -10.948 1.00 90.69 96 PRO A N 1
ATOM 777 C CA . PRO A 1 96 ? -3.570 11.571 -11.280 1.00 90.69 96 PRO A CA 1
ATOM 778 C C . PRO A 1 96 ? -4.590 11.119 -10.225 1.00 90.69 96 PRO A C 1
ATOM 780 O O . PRO A 1 96 ? -5.667 11.706 -10.146 1.00 90.69 96 PRO A O 1
ATOM 783 N N . ILE A 1 97 ? -4.292 10.073 -9.446 1.00 90.62 97 ILE A N 1
ATOM 784 C CA . ILE A 1 97 ? -5.220 9.523 -8.443 1.00 90.62 97 ILE A CA 1
ATOM 785 C C . ILE A 1 97 ? -5.065 10.218 -7.095 1.00 90.62 97 ILE A C 1
ATOM 787 O O . ILE A 1 97 ? -6.063 10.598 -6.482 1.00 90.62 97 ILE A O 1
ATOM 791 N N . PHE A 1 98 ? -3.824 10.340 -6.625 1.00 85.31 98 PHE A N 1
ATOM 792 C CA . PHE A 1 98 ? -3.507 10.776 -5.267 1.00 85.31 98 PHE A CA 1
ATOM 793 C C . PHE A 1 98 ? -3.247 12.283 -5.180 1.00 85.31 98 PHE A C 1
ATOM 795 O O . PHE A 1 98 ? -3.434 12.874 -4.120 1.00 85.31 98 PHE A O 1
ATOM 802 N N . GLY A 1 99 ? -2.821 12.920 -6.277 1.00 83.75 99 GLY A N 1
ATOM 803 C CA . GLY A 1 99 ? -2.505 14.352 -6.330 1.00 83.75 99 GLY A CA 1
ATOM 804 C C . GLY A 1 99 ? -1.231 14.762 -5.580 1.00 83.75 99 GLY A C 1
ATOM 805 O O . GLY A 1 99 ? -0.810 15.912 -5.682 1.00 83.75 99 GLY A O 1
ATOM 806 N N . SER A 1 100 ? -0.604 13.844 -4.844 1.00 87.50 100 SER A N 1
ATOM 807 C CA . SER A 1 100 ? 0.680 14.023 -4.170 1.00 87.50 100 SER A CA 1
ATOM 808 C C . SER A 1 100 ? 1.434 12.691 -4.078 1.00 87.50 100 SER A C 1
ATOM 810 O O . SER A 1 100 ? 0.862 11.621 -4.288 1.00 87.50 100 SER A O 1
ATOM 812 N N . LEU A 1 101 ? 2.726 12.767 -3.743 1.00 92.25 101 LEU A N 1
ATOM 813 C CA . LEU A 1 101 ? 3.597 11.609 -3.490 1.00 92.25 101 LEU A CA 1
ATOM 814 C C . LEU A 1 101 ? 3.863 11.407 -1.986 1.00 92.25 101 LEU A C 1
ATOM 816 O O . LEU A 1 101 ? 4.802 10.720 -1.589 1.00 92.25 101 LEU A O 1
ATOM 820 N N . GLU A 1 102 ? 3.031 12.002 -1.128 1.00 85.12 102 GLU A N 1
ATOM 821 C CA . GLU A 1 102 ? 3.118 11.816 0.320 1.00 85.12 102 GLU A CA 1
ATOM 822 C C . GLU A 1 102 ? 2.778 10.366 0.697 1.00 85.12 102 GLU A C 1
ATOM 824 O O . GLU A 1 102 ? 1.785 9.802 0.238 1.00 85.12 102 GLU A O 1
ATOM 829 N N . GLY A 1 103 ? 3.616 9.752 1.534 1.00 85.62 103 GLY A N 1
ATOM 830 C CA . GLY A 1 103 ? 3.464 8.351 1.938 1.00 85.62 103 GLY A CA 1
ATOM 831 C C . GLY A 1 103 ? 3.950 7.331 0.902 1.00 85.62 103 GLY A C 1
ATOM 832 O O . GLY A 1 103 ? 3.871 6.131 1.171 1.00 85.62 103 GLY A O 1
ATOM 833 N N . PHE A 1 104 ? 4.478 7.775 -0.244 1.00 96.62 104 PHE A N 1
ATOM 834 C CA . PHE A 1 104 ? 5.079 6.899 -1.246 1.00 96.62 104 PHE A CA 1
ATOM 835 C C . PHE A 1 104 ? 6.589 6.732 -1.040 1.00 96.62 104 PHE A C 1
ATOM 837 O O . PHE A 1 104 ? 7.298 7.662 -0.648 1.00 96.62 104 PHE A O 1
ATOM 844 N N . GLN A 1 105 ? 7.089 5.537 -1.343 1.00 97.94 105 GLN A N 1
ATOM 845 C CA . GLN A 1 105 ? 8.511 5.200 -1.365 1.00 97.94 105 GLN A CA 1
ATOM 846 C C . GLN A 1 105 ? 8.824 4.405 -2.629 1.00 97.94 105 GLN A C 1
ATOM 848 O O . GLN A 1 105 ? 8.053 3.525 -3.006 1.00 97.94 105 GLN A O 1
ATOM 853 N N . LEU A 1 106 ? 9.949 4.712 -3.272 1.00 98.31 106 LEU A N 1
ATOM 854 C CA . LEU A 1 106 ? 10.425 3.969 -4.442 1.00 98.31 106 LEU A CA 1
ATOM 855 C C . LEU A 1 106 ? 11.420 2.892 -4.035 1.00 98.31 106 LEU A C 1
ATOM 857 O O . LEU A 1 106 ? 12.140 3.082 -3.047 1.00 98.31 106 LEU A O 1
ATOM 861 N N . GLU A 1 107 ? 11.489 1.805 -4.801 1.00 97.06 107 GLU A N 1
ATOM 862 C CA . GLU A 1 107 ? 12.412 0.688 -4.552 1.00 97.06 107 GLU A CA 1
ATOM 863 C C . GLU A 1 107 ? 12.358 0.257 -3.078 1.00 97.06 107 GLU A C 1
ATOM 865 O O . GLU A 1 107 ? 13.357 0.244 -2.355 1.00 97.06 107 GLU A O 1
ATOM 870 N N . TYR A 1 108 ? 11.146 0.044 -2.569 1.00 96.69 108 TYR A N 1
ATOM 871 C CA . TYR A 1 108 ? 10.932 -0.259 -1.160 1.00 96.69 108 TYR A CA 1
ATOM 872 C C . TYR A 1 108 ? 11.393 -1.680 -0.859 1.00 96.69 108 TYR A C 1
ATOM 874 O O . TYR A 1 108 ? 10.900 -2.638 -1.452 1.00 96.69 108 TYR A O 1
ATOM 882 N N . GLU A 1 109 ? 12.325 -1.809 0.0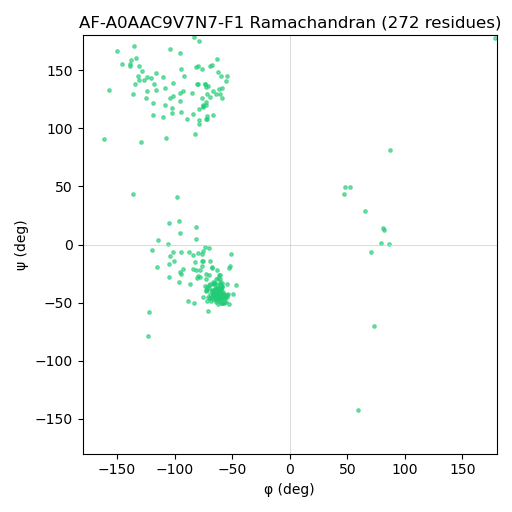81 1.00 94.69 109 GLU A N 1
ATOM 883 C CA . GLU A 1 109 ? 12.823 -3.105 0.519 1.00 94.69 109 GLU A CA 1
ATOM 884 C C . GLU A 1 109 ? 11.807 -3.791 1.438 1.00 94.69 109 GLU A C 1
ATOM 886 O O . GLU A 1 109 ? 11.411 -3.245 2.472 1.00 94.69 109 GLU A O 1
ATOM 891 N N . PHE A 1 110 ? 11.430 -5.022 1.102 1.00 90.06 110 PHE A N 1
ATOM 892 C CA . PHE A 1 110 ? 10.632 -5.882 1.965 1.00 90.06 110 PHE A CA 1
ATOM 893 C C . PHE A 1 110 ? 11.310 -7.234 2.176 1.00 90.06 110 PHE A C 1
ATOM 895 O O . PHE A 1 110 ? 11.905 -7.819 1.268 1.00 90.06 110 PHE A O 1
ATOM 902 N N . ALA A 1 111 ? 11.199 -7.732 3.406 1.00 86.62 111 ALA A N 1
ATOM 903 C CA . ALA A 1 111 ? 11.782 -8.998 3.817 1.00 86.62 111 ALA A CA 1
ATOM 904 C C . ALA A 1 111 ? 10.725 -10.106 3.861 1.00 86.62 111 ALA A C 1
ATOM 906 O O . ALA A 1 111 ? 9.602 -9.913 4.334 1.00 86.62 111 ALA A O 1
ATOM 907 N N . GLY A 1 112 ? 11.111 -11.282 3.384 1.00 82.69 112 GLY A N 1
ATOM 908 C CA . GLY A 1 112 ? 10.343 -12.513 3.454 1.00 82.69 112 GLY A CA 1
ATOM 909 C C . GLY A 1 112 ? 10.854 -13.481 4.524 1.00 82.69 112 GLY A C 1
ATOM 910 O O . GLY A 1 112 ? 11.965 -13.326 5.040 1.00 82.69 112 GLY A O 1
ATOM 911 N N . PRO A 1 113 ? 10.077 -14.532 4.842 1.00 79.75 113 PRO A N 1
ATOM 912 C CA . PRO A 1 113 ? 10.559 -15.640 5.664 1.00 79.75 113 PRO A CA 1
ATOM 913 C C . PRO A 1 113 ? 11.833 -16.251 5.074 1.00 79.75 113 PRO A C 1
ATOM 915 O O . PRO A 1 113 ? 11.920 -16.409 3.861 1.00 79.75 113 PRO A O 1
ATOM 918 N N . GLY A 1 114 ? 12.799 -16.620 5.918 1.00 81.12 114 GLY A N 1
ATOM 919 C CA . GLY A 1 114 ? 14.057 -17.226 5.463 1.00 81.12 114 GLY A CA 1
ATOM 920 C C . GLY A 1 114 ? 15.108 -16.232 4.959 1.00 81.12 114 GLY A C 1
ATOM 921 O O . GLY A 1 114 ? 16.067 -16.649 4.328 1.00 81.12 114 GLY A O 1
ATOM 922 N N . GLY A 1 115 ? 14.946 -14.931 5.225 1.00 85.75 115 GLY A N 1
ATOM 923 C CA . GLY A 1 115 ? 15.975 -13.922 4.942 1.00 85.75 115 GLY A CA 1
ATOM 924 C C . GLY A 1 115 ? 15.947 -13.343 3.527 1.00 85.75 115 GLY A C 1
ATOM 925 O O . GLY A 1 115 ? 16.747 -12.460 3.231 1.00 85.75 115 GLY A O 1
ATOM 926 N N . TYR A 1 116 ? 15.009 -13.773 2.676 1.00 87.38 116 TYR A N 1
ATOM 927 C CA . TYR A 1 116 ? 14.823 -13.178 1.352 1.00 87.38 116 TYR A CA 1
ATOM 928 C C . TYR A 1 116 ? 14.522 -11.682 1.458 1.00 87.38 116 TYR A C 1
ATOM 930 O O . TYR A 1 116 ? 13.673 -11.270 2.250 1.00 87.38 116 TYR A O 1
ATOM 938 N N . ARG A 1 117 ? 15.180 -10.885 0.618 1.00 90.31 117 ARG A N 1
ATOM 939 C CA . ARG A 1 117 ? 14.963 -9.442 0.484 1.00 90.31 117 ARG A CA 1
ATOM 940 C C . ARG A 1 117 ? 14.624 -9.127 -0.964 1.00 90.31 117 ARG A C 1
ATOM 942 O O . ARG A 1 117 ? 15.293 -9.604 -1.878 1.00 90.31 117 ARG A O 1
ATOM 949 N N . PHE A 1 118 ? 13.576 -8.341 -1.159 1.00 94.12 118 PHE A N 1
ATOM 950 C CA . PHE A 1 118 ? 13.102 -7.912 -2.468 1.00 94.12 118 PHE A CA 1
ATOM 951 C C . PHE A 1 118 ? 12.819 -6.413 -2.446 1.00 94.12 118 PHE A C 1
ATOM 953 O O . PHE A 1 118 ? 12.617 -5.835 -1.380 1.00 94.12 118 PHE A O 1
ATOM 960 N N . PHE A 1 119 ? 12.778 -5.802 -3.626 1.00 94.88 119 PHE A N 1
ATOM 961 C CA . PHE A 1 119 ? 12.483 -4.383 -3.804 1.00 94.88 119 PHE A CA 1
ATOM 962 C C . PHE A 1 119 ? 11.214 -4.247 -4.629 1.00 94.88 119 PHE A C 1
ATOM 964 O O . PHE A 1 119 ? 11.010 -5.018 -5.567 1.00 94.88 119 PHE A O 1
ATOM 971 N N . ALA A 1 120 ? 10.362 -3.314 -4.229 1.00 95.94 120 ALA A N 1
ATOM 972 C CA . ALA A 1 120 ? 9.133 -2.980 -4.925 1.00 95.94 120 ALA A CA 1
ATOM 973 C C . ALA A 1 120 ? 9.248 -1.623 -5.613 1.00 95.94 120 ALA A C 1
ATOM 975 O O . ALA A 1 120 ? 9.685 -0.671 -4.959 1.00 95.94 120 ALA A O 1
ATOM 976 N N . ASP A 1 121 ? 8.804 -1.515 -6.869 1.00 97.00 121 ASP A N 1
ATOM 977 C CA . ASP A 1 121 ? 8.912 -0.280 -7.659 1.00 97.00 121 ASP A CA 1
ATOM 978 C C . ASP A 1 121 ? 8.320 0.919 -6.901 1.00 97.00 121 ASP A C 1
ATOM 980 O O . ASP A 1 121 ? 8.980 1.949 -6.726 1.00 97.00 121 ASP A O 1
ATOM 984 N N . VAL A 1 122 ? 7.083 0.769 -6.408 1.00 98.31 122 VAL A N 1
ATOM 985 C CA . VAL A 1 122 ? 6.396 1.773 -5.594 1.00 98.31 122 VAL A CA 1
ATOM 986 C C . VAL A 1 122 ? 5.687 1.133 -4.403 1.00 98.31 122 VAL A C 1
ATOM 988 O O . VAL A 1 122 ? 4.865 0.231 -4.549 1.00 98.31 122 VAL A O 1
ATOM 991 N N . TYR A 1 123 ? 5.927 1.679 -3.215 1.00 98.00 123 TYR A N 1
ATOM 992 C CA . TYR A 1 123 ? 5.222 1.344 -1.983 1.00 98.00 123 TYR A CA 1
ATOM 993 C C . TYR A 1 123 ? 4.443 2.544 -1.446 1.00 98.00 123 TYR A C 1
ATOM 995 O O . TYR A 1 123 ? 4.990 3.638 -1.332 1.00 98.00 123 TYR A O 1
ATOM 1003 N N . TYR A 1 124 ? 3.183 2.330 -1.073 1.00 94.50 124 TYR A N 1
ATOM 1004 C CA . TYR A 1 124 ? 2.333 3.299 -0.389 1.00 94.50 124 TYR A CA 1
ATOM 1005 C C . TYR A 1 124 ? 2.094 2.853 1.055 1.00 94.50 124 TYR A C 1
ATOM 1007 O O . TYR A 1 124 ? 1.383 1.875 1.318 1.00 94.50 124 TYR A O 1
ATOM 1015 N N . GLU A 1 125 ? 2.693 3.585 1.991 1.00 85.62 125 GLU A N 1
ATOM 1016 C CA . GLU A 1 125 ? 2.722 3.241 3.414 1.00 85.62 125 GLU A CA 1
ATOM 1017 C C . GLU A 1 125 ? 1.332 3.124 4.057 1.00 85.62 125 GLU A C 1
ATOM 1019 O O . GLU A 1 125 ? 1.089 2.087 4.685 1.00 85.62 125 GLU A O 1
ATOM 1024 N N . PRO A 1 126 ? 0.385 4.061 3.840 1.00 82.88 126 PRO A N 1
ATOM 1025 C CA . PRO A 1 126 ? -0.886 4.058 4.563 1.00 82.88 126 PRO A CA 1
ATOM 1026 C C . PRO A 1 126 ? -1.734 2.800 4.361 1.00 82.88 126 PRO A C 1
ATOM 1028 O O . PRO A 1 126 ? -2.522 2.445 5.236 1.00 82.88 126 PRO A O 1
ATOM 1031 N N . LEU A 1 127 ? -1.578 2.112 3.225 1.00 82.31 127 LEU A N 1
ATOM 1032 C CA . LEU A 1 127 ? -2.306 0.874 2.915 1.00 82.31 127 LEU A CA 1
ATOM 1033 C C . LEU A 1 127 ? -1.404 -0.358 2.822 1.00 82.31 127 LEU A C 1
ATOM 1035 O O . LEU A 1 127 ? -1.890 -1.436 2.480 1.00 82.31 127 LEU A O 1
ATOM 1039 N N . ARG A 1 128 ? -0.103 -0.213 3.100 1.00 87.50 128 ARG A N 1
ATOM 1040 C CA . ARG A 1 128 ? 0.919 -1.230 2.811 1.00 87.50 128 ARG A CA 1
ATOM 1041 C C . ARG A 1 128 ? 0.785 -1.779 1.384 1.00 87.50 128 ARG A C 1
ATOM 1043 O O . ARG A 1 128 ? 0.828 -2.990 1.162 1.00 87.50 128 ARG A O 1
ATOM 1050 N N . MET A 1 129 ? 0.558 -0.887 0.425 1.00 92.38 129 MET A N 1
ATOM 1051 C CA . MET A 1 129 ? 0.286 -1.254 -0.961 1.00 92.38 129 MET A CA 1
ATOM 1052 C C . MET A 1 129 ? 1.570 -1.214 -1.776 1.00 92.38 129 MET A C 1
ATOM 1054 O O . MET A 1 129 ? 2.297 -0.230 -1.730 1.00 92.38 129 MET A O 1
ATOM 1058 N N . ILE A 1 130 ? 1.830 -2.283 -2.516 1.00 96.81 130 ILE A N 1
ATOM 1059 C CA . ILE A 1 130 ? 2.907 -2.388 -3.494 1.00 96.81 130 ILE A CA 1
ATOM 1060 C C . ILE A 1 130 ? 2.280 -2.276 -4.882 1.00 96.81 130 ILE A C 1
ATOM 1062 O O . ILE A 1 130 ? 1.354 -3.024 -5.201 1.00 96.81 130 ILE A O 1
ATOM 1066 N N . ILE A 1 131 ? 2.785 -1.351 -5.692 1.00 97.75 131 ILE A N 1
ATOM 1067 C CA . ILE A 1 131 ? 2.393 -1.165 -7.087 1.00 97.75 131 ILE A CA 1
ATOM 1068 C C . ILE A 1 131 ? 3.634 -1.402 -7.948 1.00 97.75 131 ILE A C 1
ATOM 1070 O O . ILE A 1 131 ? 4.637 -0.713 -7.768 1.00 97.75 131 ILE A O 1
ATOM 1074 N N . GLU A 1 132 ? 3.562 -2.362 -8.868 1.00 95.31 132 GLU A N 1
ATOM 1075 C CA . GLU A 1 132 ? 4.694 -2.759 -9.720 1.00 95.31 132 GLU A CA 1
ATOM 1076 C C . GLU A 1 132 ? 4.421 -2.476 -11.194 1.00 95.31 132 GLU A C 1
ATOM 1078 O O . GLU A 1 132 ? 3.285 -2.598 -11.661 1.00 95.31 132 GLU A O 1
ATOM 1083 N N . CYS A 1 133 ? 5.478 -2.151 -11.937 1.00 94.25 133 CYS A N 1
ATOM 1084 C CA . CYS A 1 133 ? 5.494 -2.097 -13.389 1.00 94.25 133 CYS A CA 1
ATOM 1085 C C . CYS A 1 133 ? 6.295 -3.287 -13.925 1.00 94.25 133 CYS A C 1
ATOM 1087 O O . CYS A 1 133 ? 7.495 -3.202 -14.206 1.00 94.25 133 CYS A O 1
ATOM 1089 N N . ASP A 1 134 ? 5.602 -4.383 -14.192 1.00 86.50 134 ASP A N 1
ATOM 1090 C CA . ASP A 1 134 ? 6.201 -5.545 -14.820 1.00 86.50 134 ASP A CA 1
ATOM 1091 C C . ASP A 1 134 ? 6.418 -5.300 -16.320 1.00 86.50 134 ASP A C 1
ATOM 1093 O O . ASP A 1 134 ? 5.504 -5.059 -17.116 1.00 86.50 134 ASP A O 1
ATOM 1097 N N . GLY A 1 135 ? 7.679 -5.358 -16.738 1.00 73.12 135 GLY A N 1
ATOM 1098 C CA . GLY A 1 135 ? 8.016 -5.378 -18.154 1.00 73.12 135 GLY A CA 1
ATOM 1099 C C . GLY A 1 135 ? 7.647 -6.725 -18.775 1.00 73.12 135 GLY A C 1
ATOM 1100 O O . GLY A 1 135 ? 8.084 -7.767 -18.287 1.00 73.12 135 GLY A O 1
ATOM 1101 N N . TYR A 1 136 ? 6.925 -6.714 -19.899 1.00 64.19 136 TYR A N 1
ATOM 1102 C CA . TYR A 1 136 ? 6.861 -7.887 -20.768 1.00 64.19 136 TYR A CA 1
ATOM 1103 C C . TYR A 1 136 ? 8.208 -8.027 -21.477 1.00 64.19 136 TYR A C 1
ATOM 1105 O O . TYR A 1 136 ? 8.561 -7.216 -22.334 1.00 64.19 136 TYR A O 1
ATOM 1113 N N . VAL A 1 137 ? 8.995 -9.029 -21.093 1.00 59.56 137 VAL A N 1
ATOM 1114 C CA . VAL A 1 137 ? 10.241 -9.350 -21.790 1.00 59.56 137 VAL A CA 1
ATOM 1115 C C . VAL A 1 137 ? 9.960 -10.560 -22.685 1.00 59.56 137 VAL A C 1
ATOM 1117 O O . VAL A 1 137 ? 9.516 -11.576 -22.157 1.00 59.56 137 VAL A O 1
ATOM 1120 N N . PRO A 1 138 ? 10.275 -10.525 -23.996 1.00 47.97 138 PRO A N 1
ATOM 1121 C CA . PRO A 1 138 ? 10.164 -11.688 -24.895 1.00 47.97 138 PRO A CA 1
ATOM 1122 C C . PRO A 1 138 ? 10.870 -12.952 -24.367 1.00 47.97 138 PRO A C 1
ATOM 1124 O O . PRO A 1 138 ? 10.586 -14.068 -24.774 1.00 47.97 138 PRO A O 1
ATOM 1127 N N . HIS A 1 139 ? 11.778 -12.772 -23.410 1.00 53.41 139 HIS A N 1
ATOM 1128 C CA . HIS A 1 139 ? 12.536 -13.798 -22.710 1.00 53.41 139 HIS A CA 1
ATOM 1129 C C . HIS A 1 139 ? 11.793 -14.491 -21.556 1.00 53.41 139 HIS A C 1
ATOM 1131 O O . HIS A 1 139 ? 12.457 -15.153 -20.763 1.00 53.41 139 HIS A O 1
ATOM 1137 N N . VAL A 1 140 ? 10.464 -14.378 -21.418 1.00 58.22 140 VAL A N 1
ATOM 1138 C CA . VAL A 1 140 ? 9.712 -15.269 -20.502 1.00 58.22 140 VAL A CA 1
ATOM 1139 C C . VAL A 1 140 ? 9.999 -16.738 -20.841 1.00 58.22 140 VAL A C 1
ATOM 1141 O O . VAL A 1 140 ? 10.156 -17.552 -19.936 1.00 58.22 140 VAL A O 1
ATOM 1144 N N . GLU A 1 141 ? 10.198 -17.050 -22.125 1.00 61.94 141 GLU A N 1
ATOM 1145 C CA . GLU A 1 141 ? 10.625 -18.374 -22.597 1.00 61.94 141 GLU A CA 1
ATOM 1146 C C . GLU A 1 141 ? 12.082 -18.721 -22.238 1.00 61.94 141 GLU A C 1
ATOM 1148 O O . GLU A 1 141 ? 12.414 -19.891 -22.079 1.00 61.94 141 GLU A O 1
ATOM 1153 N N . LEU A 1 142 ? 12.952 -17.717 -22.056 1.00 65.56 142 LEU A N 1
ATOM 1154 C CA . LEU A 1 142 ? 14.355 -17.891 -21.639 1.00 65.56 142 LEU A CA 1
ATOM 1155 C C . LEU A 1 142 ? 14.548 -17.733 -20.122 1.00 65.56 142 LEU A C 1
ATOM 1157 O O . LEU A 1 142 ? 15.677 -17.613 -19.639 1.00 65.56 142 LEU A O 1
ATOM 1161 N N . MET A 1 143 ? 13.462 -17.668 -19.353 1.00 78.88 143 MET A N 1
ATOM 1162 C CA . MET A 1 143 ? 13.544 -17.573 -17.904 1.00 78.88 143 MET A CA 1
ATOM 1163 C C . MET A 1 143 ? 14.055 -18.897 -17.328 1.00 78.88 143 MET A C 1
ATOM 1165 O O . MET A 1 143 ? 13.506 -19.964 -17.592 1.00 78.88 143 MET A O 1
ATOM 1169 N N . THR A 1 144 ? 15.107 -18.831 -16.510 1.00 84.19 144 THR A N 1
ATOM 1170 C CA . THR A 1 144 ? 15.619 -20.009 -15.803 1.00 84.19 144 THR A CA 1
ATOM 1171 C C . THR A 1 144 ? 14.608 -20.494 -14.759 1.00 84.19 144 THR A C 1
ATOM 1173 O O . THR A 1 144 ? 13.801 -19.720 -14.234 1.00 84.19 144 THR A O 1
ATOM 1176 N N . ARG A 1 145 ? 14.663 -21.788 -14.419 1.00 85.56 145 ARG A N 1
ATOM 1177 C CA . ARG A 1 145 ? 13.796 -22.383 -13.383 1.00 85.56 145 ARG A CA 1
ATOM 1178 C C . ARG A 1 145 ? 13.976 -21.713 -12.018 1.00 85.56 145 ARG A C 1
ATOM 1180 O O . ARG A 1 145 ? 12.993 -21.524 -11.298 1.00 85.56 145 ARG A O 1
ATOM 1187 N N . ASP A 1 146 ? 15.202 -21.313 -11.696 1.00 85.94 146 ASP A N 1
ATOM 1188 C CA . ASP A 1 146 ? 15.520 -20.645 -10.432 1.00 85.94 146 ASP A CA 1
ATOM 1189 C C . ASP A 1 146 ? 14.915 -19.248 -10.381 1.00 85.94 146 ASP A C 1
ATOM 1191 O O . ASP A 1 146 ? 14.274 -18.889 -9.396 1.00 85.94 146 ASP A O 1
ATOM 1195 N N . ARG A 1 147 ? 15.000 -18.498 -11.485 1.00 81.88 147 ARG A N 1
ATOM 1196 C CA . ARG A 1 147 ? 14.383 -17.176 -11.581 1.00 81.88 147 ARG A CA 1
ATOM 1197 C C . ARG A 1 147 ? 12.869 -17.247 -11.454 1.00 81.88 147 ARG A C 1
ATOM 1199 O O . ARG A 1 147 ? 12.280 -16.480 -10.699 1.00 81.88 147 ARG A O 1
ATOM 1206 N N . PHE A 1 148 ? 12.242 -18.205 -12.133 1.00 85.75 148 PHE A N 1
ATOM 1207 C CA . PHE A 1 148 ? 10.808 -18.434 -11.980 1.00 85.75 148 PHE A CA 1
ATOM 1208 C C . PHE A 1 148 ? 10.440 -18.733 -10.520 1.00 85.75 148 PHE A C 1
ATOM 1210 O O . PHE A 1 148 ? 9.487 -18.166 -9.980 1.00 85.75 148 PHE A O 1
ATOM 1217 N N . SER A 1 149 ? 11.215 -19.596 -9.858 1.00 89.81 149 SER A N 1
ATOM 1218 C CA . SER A 1 149 ? 11.007 -19.947 -8.450 1.00 89.81 149 SER A CA 1
ATOM 1219 C C . SER A 1 149 ? 11.191 -18.747 -7.520 1.00 89.81 149 SER A C 1
ATOM 1221 O O . SER A 1 149 ? 10.415 -18.589 -6.574 1.00 89.81 149 SER A O 1
ATOM 1223 N N . LEU A 1 150 ? 12.152 -17.871 -7.817 1.00 89.12 150 LEU A N 1
ATOM 1224 C CA . LEU A 1 150 ? 12.395 -16.633 -7.088 1.00 89.12 150 LEU A CA 1
ATOM 1225 C C . LEU A 1 150 ? 11.241 -15.635 -7.259 1.00 89.12 150 LEU A C 1
ATOM 1227 O O . LEU A 1 150 ? 10.776 -15.079 -6.267 1.00 89.12 150 LEU A O 1
ATOM 1231 N N . ASP A 1 151 ? 10.696 -15.483 -8.468 1.00 89.00 151 ASP A N 1
ATOM 1232 C CA . ASP A 1 151 ? 9.507 -14.654 -8.701 1.00 89.00 151 ASP A CA 1
ATOM 1233 C C . ASP A 1 151 ? 8.303 -15.196 -7.917 1.00 89.00 151 ASP A C 1
ATOM 1235 O O . ASP A 1 151 ? 7.557 -14.439 -7.290 1.00 89.00 151 ASP A O 1
ATOM 1239 N N . ARG A 1 152 ? 8.123 -16.527 -7.875 1.00 92.81 152 ARG A N 1
ATOM 1240 C CA . ARG A 1 152 ? 7.092 -17.144 -7.021 1.00 92.81 152 ARG A CA 1
ATOM 1241 C C . ARG A 1 152 ? 7.355 -16.881 -5.537 1.00 92.81 152 ARG A C 1
ATOM 1243 O O . ARG A 1 152 ? 6.402 -16.642 -4.794 1.00 92.81 152 ARG A O 1
ATOM 1250 N N . GLN A 1 153 ? 8.612 -16.916 -5.098 1.00 93.25 153 GLN A N 1
ATOM 1251 C CA . GLN A 1 153 ? 8.988 -16.597 -3.722 1.00 93.25 153 GLN A CA 1
ATOM 1252 C C . GLN A 1 153 ? 8.675 -15.137 -3.387 1.00 93.25 153 GLN A C 1
ATOM 1254 O O . GLN A 1 153 ? 8.041 -14.895 -2.364 1.00 93.25 153 GLN A O 1
ATOM 1259 N N . ARG A 1 154 ? 9.001 -14.185 -4.268 1.00 92.62 154 ARG A N 1
ATOM 1260 C CA . ARG A 1 154 ? 8.676 -12.760 -4.108 1.00 92.62 154 ARG A CA 1
ATOM 1261 C C . ARG A 1 154 ? 7.179 -12.546 -3.893 1.00 92.62 154 ARG A C 1
ATOM 1263 O O . ARG A 1 154 ? 6.789 -11.902 -2.919 1.00 92.62 154 ARG A O 1
ATOM 1270 N N . LEU A 1 155 ? 6.336 -13.149 -4.737 1.00 92.62 155 LEU A N 1
ATOM 1271 C CA . LEU A 1 155 ? 4.875 -13.074 -4.593 1.00 92.62 155 LEU A CA 1
ATOM 1272 C C . LEU A 1 155 ? 4.392 -13.641 -3.250 1.00 92.62 155 LEU A C 1
ATOM 1274 O O . LEU A 1 155 ? 3.560 -13.025 -2.583 1.00 92.62 155 LEU A O 1
ATOM 1278 N N . ARG A 1 156 ? 4.934 -14.788 -2.815 1.00 93.44 156 ARG A N 1
ATOM 1279 C CA . ARG A 1 156 ? 4.607 -15.361 -1.499 1.00 93.44 156 ARG A CA 1
ATOM 1280 C C . ARG A 1 156 ? 5.038 -14.450 -0.357 1.00 93.44 156 ARG A C 1
ATOM 1282 O O . ARG A 1 156 ? 4.278 -14.290 0.592 1.00 93.44 156 ARG A O 1
ATOM 1289 N N . CYS A 1 157 ? 6.220 -13.846 -0.437 1.00 89.94 157 CYS A N 1
ATOM 1290 C CA . CYS A 1 157 ? 6.703 -12.915 0.578 1.00 89.94 157 CYS A CA 1
ATOM 1291 C C . CYS A 1 157 ? 5.786 -11.693 0.696 1.00 89.94 157 CYS A C 1
ATOM 1293 O O . CYS A 1 157 ? 5.447 -11.306 1.813 1.00 89.94 157 CYS A O 1
ATOM 1295 N N . MET A 1 158 ? 5.305 -11.146 -0.424 1.00 89.88 158 MET A N 1
ATOM 1296 C CA . MET A 1 158 ? 4.330 -10.050 -0.406 1.00 89.88 158 MET A CA 1
ATOM 1297 C C . MET A 1 158 ? 2.999 -10.475 0.223 1.00 89.88 158 MET A C 1
ATOM 1299 O O . MET A 1 158 ? 2.483 -9.784 1.102 1.00 89.88 158 MET A O 1
ATOM 1303 N N . ALA A 1 159 ? 2.480 -11.646 -0.156 1.00 86.94 159 ALA A N 1
ATOM 1304 C CA . ALA A 1 159 ? 1.235 -12.173 0.400 1.00 86.94 159 ALA A CA 1
ATOM 1305 C C . ALA A 1 159 ? 1.332 -12.416 1.917 1.00 86.94 159 ALA A C 1
ATOM 1307 O O . ALA A 1 159 ? 0.482 -11.960 2.681 1.00 86.94 159 ALA A O 1
ATOM 1308 N N . LEU A 1 160 ? 2.396 -13.084 2.374 1.00 83.31 160 LEU A N 1
ATOM 1309 C CA . LEU A 1 160 ? 2.633 -13.356 3.796 1.00 83.31 160 LEU A CA 1
ATOM 1310 C C . LEU A 1 160 ? 2.919 -12.077 4.596 1.00 83.31 160 LEU A C 1
ATOM 1312 O O . LEU A 1 160 ? 2.535 -11.984 5.759 1.00 83.31 160 LEU A O 1
ATOM 1316 N N . GLY A 1 161 ? 3.549 -11.077 3.973 1.00 82.50 161 GLY A N 1
ATOM 1317 C CA . GLY A 1 161 ? 3.789 -9.756 4.557 1.00 82.50 161 GLY A CA 1
ATOM 1318 C C . GLY A 1 161 ? 2.541 -8.868 4.651 1.00 82.50 161 GLY A C 1
ATOM 1319 O O . GLY A 1 161 ? 2.623 -7.748 5.172 1.00 82.50 161 GLY A O 1
ATOM 1320 N N . GLY A 1 162 ? 1.395 -9.354 4.157 1.00 84.56 162 GLY A N 1
ATOM 1321 C CA . GLY A 1 162 ? 0.123 -8.637 4.157 1.00 84.56 162 GLY A CA 1
ATOM 1322 C C . GLY A 1 162 ? 0.143 -7.391 3.277 1.00 84.56 162 GLY A C 1
ATOM 1323 O O . GLY A 1 162 ? -0.533 -6.415 3.602 1.00 84.56 162 GLY A O 1
ATOM 1324 N N . TYR A 1 163 ? 0.957 -7.394 2.219 1.00 87.19 163 TYR A N 1
ATOM 1325 C CA . TYR A 1 163 ? 1.013 -6.293 1.269 1.00 87.19 163 TYR A CA 1
ATOM 1326 C C . TYR A 1 163 ? -0.153 -6.379 0.296 1.00 87.19 163 TYR A C 1
ATOM 1328 O O . TYR A 1 163 ? -0.485 -7.449 -0.223 1.00 87.19 163 TYR A O 1
ATOM 1336 N N . LEU A 1 164 ? -0.752 -5.229 0.016 1.00 91.31 164 LEU A N 1
ATOM 1337 C CA . LEU A 1 164 ? -1.720 -5.111 -1.054 1.00 91.31 164 LEU A CA 1
ATOM 1338 C C . LEU A 1 164 ? -0.970 -5.015 -2.380 1.00 91.31 164 LEU A C 1
ATOM 1340 O O . LEU A 1 164 ? -0.383 -3.982 -2.679 1.00 91.31 164 LEU A O 1
ATOM 1344 N N . PHE A 1 165 ? -0.946 -6.104 -3.138 1.00 93.56 165 PHE A N 1
ATOM 1345 C CA . PHE A 1 165 ? -0.120 -6.215 -4.334 1.00 93.56 165 PHE A CA 1
ATOM 1346 C C . PHE A 1 165 ? -0.899 -5.872 -5.609 1.00 93.56 165 PHE A C 1
ATOM 1348 O O . PHE A 1 165 ? -1.918 -6.504 -5.893 1.00 93.56 165 PHE A O 1
ATOM 1355 N N . VAL A 1 166 ? -0.410 -4.895 -6.377 1.00 95.50 166 VAL A N 1
ATOM 1356 C CA . VAL A 1 166 ? -1.034 -4.408 -7.615 1.00 95.50 166 VAL A CA 1
ATOM 1357 C C . VAL A 1 166 ? -0.004 -4.377 -8.753 1.00 95.50 166 VAL A C 1
ATOM 1359 O O . VAL A 1 166 ? 0.661 -3.360 -8.959 1.00 95.50 166 VAL A O 1
ATOM 1362 N N . PRO A 1 167 ? 0.160 -5.481 -9.497 1.00 95.06 167 PRO A N 1
ATOM 1363 C CA . PRO A 1 167 ? 1.032 -5.506 -10.661 1.00 95.06 167 PRO A CA 1
ATOM 1364 C C . PRO A 1 167 ? 0.331 -4.894 -11.879 1.00 95.06 167 PRO A C 1
ATOM 1366 O O . PRO A 1 167 ? -0.834 -5.191 -12.151 1.00 95.06 167 PRO A O 1
ATOM 1369 N N . PHE A 1 168 ? 1.061 -4.088 -12.642 1.00 95.81 168 PHE A N 1
ATOM 1370 C CA . PHE A 1 168 ? 0.667 -3.625 -13.969 1.00 95.81 168 PHE A CA 1
ATOM 1371 C C . PHE A 1 168 ? 1.735 -3.992 -14.982 1.00 95.81 168 PHE A C 1
ATOM 1373 O O . PHE A 1 168 ? 2.926 -3.904 -14.693 1.00 95.81 168 PHE A O 1
ATOM 1380 N N . SER A 1 169 ? 1.329 -4.335 -16.199 1.00 93.44 169 SER A N 1
ATOM 1381 C CA . SER A 1 169 ? 2.282 -4.384 -17.303 1.00 93.44 169 SER A CA 1
ATOM 1382 C C . SER A 1 169 ? 2.629 -2.975 -17.792 1.00 93.44 169 SER A C 1
ATOM 1384 O O . SER A 1 169 ? 1.799 -2.062 -17.755 1.00 93.44 169 SER A O 1
ATOM 1386 N N . ARG A 1 170 ? 3.840 -2.796 -18.332 1.00 91.38 170 ARG A N 1
ATOM 1387 C CA . ARG A 1 170 ? 4.224 -1.535 -18.997 1.00 91.38 170 ARG A CA 1
ATOM 1388 C C . ARG A 1 170 ? 3.226 -1.124 -20.086 1.00 91.38 170 ARG A C 1
ATOM 1390 O O . ARG A 1 170 ? 2.831 0.036 -20.158 1.00 91.38 170 ARG A O 1
ATOM 1397 N N . ASP A 1 171 ? 2.779 -2.089 -20.885 1.00 92.19 171 ASP A N 1
ATOM 1398 C CA . ASP A 1 171 ? 1.813 -1.869 -21.960 1.00 92.19 171 ASP A CA 1
ATOM 1399 C C . ASP A 1 171 ? 0.478 -1.315 -21.449 1.00 92.19 171 ASP A C 1
ATOM 1401 O O . ASP A 1 171 ? -0.127 -0.464 -22.103 1.00 92.19 171 ASP A O 1
ATOM 1405 N N . GLU A 1 172 ? 0.009 -1.762 -20.282 1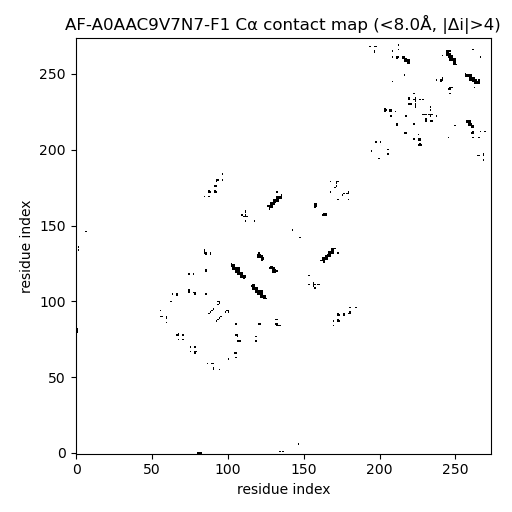.00 94.75 172 GLU A N 1
ATOM 1406 C CA . GLU A 1 172 ? -1.194 -1.207 -19.662 1.00 94.75 172 GLU A CA 1
ATOM 1407 C C . GLU A 1 172 ? -0.984 0.241 -19.215 1.00 94.75 172 GLU A C 1
ATOM 1409 O O . GLU A 1 172 ? -1.847 1.082 -19.469 1.00 94.75 172 GLU A O 1
ATOM 1414 N N . LEU A 1 173 ? 0.167 0.555 -18.618 1.00 94.75 173 LEU A N 1
ATOM 1415 C CA . LEU A 1 173 ? 0.484 1.911 -18.157 1.00 94.75 173 LEU A CA 1
ATOM 1416 C C . LEU A 1 173 ? 0.602 2.920 -19.303 1.00 94.75 173 LEU A C 1
ATOM 1418 O O . LEU A 1 173 ? 0.253 4.089 -19.128 1.00 94.75 173 LEU A O 1
ATOM 1422 N N . GLU A 1 174 ? 1.086 2.483 -20.464 1.00 93.25 174 GLU A N 1
ATOM 1423 C CA . GLU A 1 174 ? 1.230 3.323 -21.656 1.00 93.25 174 GLU A CA 1
ATOM 1424 C C . GLU A 1 174 ? -0.075 3.427 -22.450 1.00 93.25 174 GLU A C 1
ATOM 1426 O O . GLU A 1 174 ? -0.515 4.524 -22.793 1.00 93.25 174 GLU A O 1
ATOM 1431 N N . LYS A 1 175 ? -0.706 2.287 -22.752 1.00 95.56 175 LYS A N 1
ATOM 1432 C CA . LYS A 1 175 ? -1.811 2.211 -23.721 1.00 95.56 175 LYS A CA 1
ATOM 1433 C C . LYS A 1 175 ? -3.185 2.284 -23.063 1.00 95.56 175 LYS A C 1
ATOM 1435 O O . LYS A 1 175 ? -4.162 2.609 -23.734 1.00 95.56 175 LYS A O 1
ATOM 1440 N N . LYS A 1 176 ? -3.295 1.934 -21.777 1.00 96.00 176 LYS A N 1
ATOM 1441 C CA . LYS A 1 176 ? -4.569 1.811 -21.047 1.00 96.00 176 LYS A CA 1
ATOM 1442 C C . LYS A 1 176 ? -4.528 2.435 -19.634 1.00 96.00 176 LYS A C 1
ATOM 1444 O O . LYS A 1 176 ? -5.102 1.848 -18.710 1.00 96.00 176 LYS A O 1
ATOM 1449 N N . PRO A 1 177 ? -3.946 3.635 -19.430 1.00 95.62 177 PRO A N 1
ATOM 1450 C CA . PRO A 1 177 ? -3.763 4.204 -18.091 1.00 95.62 177 PRO A CA 1
ATOM 1451 C C . PRO A 1 177 ? -5.080 4.434 -17.334 1.00 95.62 177 PRO A C 1
ATOM 1453 O O . PRO A 1 177 ? -5.117 4.324 -16.110 1.00 95.62 177 PRO A O 1
ATOM 1456 N N . ASP A 1 178 ? -6.188 4.706 -18.030 1.00 97.31 178 ASP A N 1
ATOM 1457 C CA . ASP A 1 178 ? -7.512 4.832 -17.402 1.00 97.31 178 ASP A CA 1
ATOM 1458 C C . ASP A 1 178 ? -7.991 3.529 -16.750 1.00 97.31 178 ASP A C 1
ATOM 1460 O O . ASP A 1 178 ? -8.609 3.567 -15.684 1.00 97.31 178 ASP A O 1
ATOM 1464 N N . SER A 1 179 ? -7.653 2.378 -17.339 1.00 96.62 179 SER A N 1
ATOM 1465 C CA . SER A 1 179 ? -7.950 1.068 -16.755 1.00 96.62 179 SER A CA 1
ATOM 1466 C C . SER A 1 179 ? -7.132 0.840 -15.485 1.00 96.62 179 SER A C 1
ATOM 1468 O O . SER A 1 179 ? -7.694 0.459 -14.461 1.00 96.62 179 SER A O 1
ATOM 1470 N N . CYS A 1 180 ? -5.830 1.149 -15.511 1.00 97.31 180 CYS A N 1
ATOM 1471 C CA . CYS A 1 180 ? -4.966 1.055 -14.330 1.00 97.31 180 CYS A CA 1
ATOM 1472 C C . CYS A 1 180 ? -5.479 1.938 -13.185 1.00 97.31 180 CYS A C 1
ATOM 1474 O O . CYS A 1 180 ? -5.601 1.483 -12.046 1.00 97.31 180 CYS A O 1
ATOM 1476 N N . LYS A 1 181 ? -5.855 3.189 -13.495 1.00 96.88 181 LYS A N 1
ATOM 1477 C CA . LYS A 1 181 ? -6.427 4.115 -12.510 1.00 96.88 181 LYS A CA 1
ATOM 1478 C C . LYS A 1 181 ? -7.722 3.584 -11.909 1.00 96.88 181 LYS A C 1
ATOM 1480 O O . LYS A 1 181 ? -7.910 3.670 -10.697 1.00 96.88 181 LYS A O 1
ATOM 1485 N N . ARG A 1 182 ? -8.604 3.006 -12.729 1.00 95.56 182 ARG A N 1
ATOM 1486 C CA . ARG A 1 182 ? -9.852 2.400 -12.255 1.00 95.56 182 ARG A CA 1
ATOM 1487 C C . ARG A 1 182 ? -9.597 1.253 -11.277 1.00 95.56 182 ARG A C 1
ATOM 1489 O O . ARG A 1 182 ? -10.229 1.241 -10.226 1.00 95.56 182 ARG A O 1
ATOM 1496 N N . SER A 1 183 ? -8.652 0.360 -11.571 1.00 94.19 183 SER A N 1
ATOM 1497 C CA . SER A 1 183 ? -8.286 -0.736 -10.663 1.00 94.19 183 SER A CA 1
ATOM 1498 C C . SER A 1 183 ? -7.841 -0.217 -9.294 1.00 94.19 183 SER A C 1
ATOM 1500 O O . SER A 1 183 ? -8.283 -0.727 -8.266 1.00 94.19 183 SER A O 1
ATOM 1502 N N . ILE A 1 184 ? -7.029 0.845 -9.266 1.00 93.38 184 ILE A N 1
ATOM 1503 C CA . ILE A 1 184 ? -6.618 1.488 -8.011 1.00 93.38 184 ILE A CA 1
ATOM 1504 C C . ILE A 1 184 ? -7.812 2.153 -7.310 1.00 93.38 184 ILE A C 1
ATOM 1506 O O . ILE A 1 184 ? -7.969 1.972 -6.108 1.00 93.38 184 ILE A O 1
ATOM 1510 N N . TYR A 1 185 ? -8.694 2.873 -8.011 1.00 89.06 185 TYR A N 1
ATOM 1511 C CA . TYR A 1 185 ? -9.888 3.461 -7.385 1.00 89.06 185 TYR A CA 1
ATOM 1512 C C . TYR A 1 185 ? -10.820 2.413 -6.772 1.00 89.06 185 TYR A C 1
ATOM 1514 O O . TYR A 1 185 ? -11.325 2.617 -5.670 1.00 89.06 185 TYR A O 1
ATOM 1522 N N . GLU A 1 186 ? -11.049 1.294 -7.459 1.00 88.06 186 GLU A N 1
ATOM 1523 C CA . GLU A 1 186 ? -11.866 0.195 -6.938 1.00 88.06 186 GLU A CA 1
ATOM 1524 C C . GLU A 1 186 ? -11.237 -0.402 -5.676 1.00 88.06 186 GLU A C 1
ATOM 1526 O O . GLU A 1 186 ? -11.931 -0.670 -4.692 1.00 88.06 186 GLU A O 1
ATOM 1531 N N . LEU A 1 187 ? -9.914 -0.542 -5.673 1.00 86.31 187 LEU A N 1
ATOM 1532 C CA . LEU A 1 187 ? -9.154 -1.009 -4.527 1.00 86.31 187 LEU A CA 1
ATOM 1533 C C . LEU A 1 187 ? -9.244 -0.044 -3.340 1.00 86.31 187 LEU A C 1
ATOM 1535 O O . LEU A 1 187 ? -9.600 -0.463 -2.240 1.00 86.31 187 LEU A O 1
ATOM 1539 N N . LEU A 1 188 ? -9.002 1.248 -3.570 1.00 82.38 188 LEU A N 1
ATOM 1540 C CA . LEU A 1 188 ? -9.154 2.297 -2.562 1.00 82.38 188 LEU A CA 1
ATOM 1541 C C . LEU A 1 188 ? -10.584 2.336 -2.014 1.00 82.38 188 LEU A C 1
ATOM 1543 O O . LEU A 1 188 ? -10.765 2.441 -0.807 1.00 82.38 188 LEU A O 1
ATOM 1547 N N . GLY A 1 189 ? -11.595 2.178 -2.871 1.00 76.81 189 GLY A N 1
ATOM 1548 C CA . GLY A 1 189 ? -12.998 2.140 -2.462 1.00 76.81 189 GLY A CA 1
ATOM 1549 C C . GLY A 1 189 ? -13.332 0.944 -1.568 1.00 76.81 189 GLY A C 1
ATOM 1550 O O . GLY A 1 189 ? -14.077 1.097 -0.602 1.00 76.81 189 GLY A O 1
ATOM 1551 N N . ARG A 1 190 ? -12.772 -0.241 -1.843 1.00 75.56 190 ARG A N 1
ATOM 1552 C CA . ARG A 1 190 ? -12.920 -1.419 -0.967 1.00 75.56 190 ARG A CA 1
ATOM 1553 C C . ARG A 1 190 ? -12.205 -1.221 0.361 1.00 75.56 190 ARG A C 1
ATOM 1555 O O . ARG A 1 190 ? -12.735 -1.599 1.406 1.00 75.56 190 ARG A O 1
ATOM 1562 N N . TYR A 1 191 ? -11.017 -0.624 0.322 1.00 66.44 191 TYR A N 1
ATOM 1563 C CA . TYR A 1 191 ? -10.265 -0.319 1.529 1.00 66.44 191 TYR A CA 1
ATOM 1564 C C . TYR A 1 191 ? -10.947 0.746 2.372 1.00 66.44 191 TYR A C 1
ATOM 1566 O O . TYR A 1 191 ? -10.975 0.559 3.571 1.00 66.44 191 TYR A O 1
ATOM 1574 N N . ASP A 1 192 ? -11.551 1.789 1.807 1.00 61.28 192 ASP A N 1
ATOM 1575 C CA . ASP A 1 192 ? -12.291 2.795 2.581 1.00 61.28 192 ASP A CA 1
ATOM 1576 C C . ASP A 1 192 ? -13.541 2.190 3.249 1.00 61.28 192 ASP A C 1
ATOM 1578 O O . ASP A 1 192 ? -13.776 2.393 4.441 1.00 61.28 192 ASP A O 1
ATOM 1582 N N . GLN A 1 193 ? -14.263 1.322 2.529 1.00 56.75 193 GLN A N 1
ATOM 1583 C CA . GLN A 1 193 ? -15.380 0.543 3.083 1.00 56.75 193 GLN A CA 1
ATOM 1584 C C . GLN A 1 193 ? -14.926 -0.380 4.230 1.00 56.75 193 GLN A C 1
ATOM 1586 O O . GLN A 1 193 ? -15.559 -0.410 5.280 1.00 56.75 193 GLN A O 1
ATOM 1591 N N . SER A 1 194 ? -13.777 -1.051 4.081 1.00 50.72 194 SER A N 1
ATOM 1592 C CA . SER A 1 194 ? -13.209 -1.959 5.098 1.00 50.72 194 SER A CA 1
ATOM 1593 C C . SER A 1 194 ? -12.467 -1.223 6.240 1.00 50.72 194 SER A C 1
ATOM 1595 O O . SER A 1 194 ? -12.336 -1.721 7.363 1.00 50.72 194 SER A O 1
ATOM 1597 N N . ALA A 1 195 ? -11.936 -0.024 5.974 1.00 47.72 195 ALA A N 1
ATOM 1598 C CA . ALA A 1 195 ? -11.173 0.831 6.891 1.00 47.72 195 ALA A CA 1
ATOM 1599 C C . ALA A 1 195 ? -12.070 1.755 7.718 1.00 47.72 195 ALA A C 1
ATOM 1601 O O . ALA A 1 195 ? -11.592 2.367 8.681 1.00 47.72 195 ALA A O 1
ATOM 1602 N N . GLY A 1 196 ? -13.377 1.782 7.435 1.00 47.88 196 GLY A N 1
ATOM 1603 C CA . GLY A 1 196 ? -14.378 2.393 8.304 1.00 47.88 196 GLY A CA 1
ATOM 1604 C C . GLY A 1 196 ? -14.312 1.872 9.745 1.00 47.88 196 GLY A C 1
ATOM 1605 O O . GLY A 1 196 ? -14.728 2.577 10.670 1.00 47.88 196 GLY A O 1
ATOM 1606 N N . GLY A 1 197 ? -13.706 0.693 9.952 1.00 53.66 197 GLY A N 1
ATOM 1607 C CA . GLY A 1 197 ? -13.707 0.016 11.230 1.00 53.66 197 GLY A CA 1
ATOM 1608 C C . GLY A 1 197 ? -12.374 -0.345 11.890 1.00 53.66 197 GLY A C 1
ATOM 1609 O O . GLY A 1 197 ? -11.932 0.282 12.853 1.00 53.66 197 GLY A O 1
ATOM 1610 N N . MET A 1 198 ? -11.750 -1.424 11.413 1.00 51.28 198 MET A N 1
ATOM 1611 C CA . MET A 1 198 ? -10.730 -2.159 12.175 1.00 51.28 198 MET A CA 1
ATOM 1612 C C . MET A 1 198 ? -9.338 -1.533 12.140 1.00 51.28 198 MET A C 1
ATOM 1614 O O . MET A 1 198 ? -8.580 -1.697 13.088 1.00 51.28 198 MET A O 1
ATOM 1618 N N . GLN A 1 199 ? -8.976 -0.818 11.071 1.00 53.00 199 GLN A N 1
ATOM 1619 C CA . GLN A 1 199 ? -7.647 -0.198 10.967 1.00 53.00 199 GLN A CA 1
ATOM 1620 C C . GLN A 1 199 ? -7.503 1.073 11.820 1.00 53.00 199 GLN A C 1
ATOM 1622 O O . GLN A 1 199 ? -6.389 1.462 12.156 1.00 53.00 199 GLN A O 1
ATOM 1627 N N . ARG A 1 200 ? -8.619 1.687 12.239 1.00 58.41 200 ARG A N 1
ATOM 1628 C CA . ARG A 1 200 ? -8.628 2.796 13.212 1.00 58.41 200 ARG A CA 1
ATOM 1629 C C . ARG A 1 200 ? -8.412 2.336 14.654 1.00 58.41 200 ARG A C 1
ATOM 1631 O O . ARG A 1 200 ? -8.180 3.177 15.523 1.00 58.41 200 ARG A O 1
ATOM 1638 N N . LEU A 1 201 ? -8.527 1.034 14.904 1.00 67.81 201 LEU A N 1
ATOM 1639 C CA . LEU A 1 201 ? -8.430 0.449 16.229 1.00 67.81 201 LEU A CA 1
ATOM 1640 C C . LEU A 1 201 ? -6.998 0.009 16.522 1.00 67.81 201 LEU A C 1
ATOM 1642 O O . LEU A 1 201 ? -6.356 -0.698 15.739 1.00 67.81 201 LEU A O 1
ATOM 1646 N N . ASP A 1 202 ? -6.522 0.388 17.702 1.00 76.62 202 ASP A N 1
ATOM 1647 C CA . ASP A 1 202 ? -5.254 -0.079 18.252 1.00 76.62 202 ASP A CA 1
ATOM 1648 C C . ASP A 1 202 ? -5.229 -1.624 18.280 1.00 76.62 202 ASP A C 1
ATOM 1650 O O . ASP A 1 202 ? -6.267 -2.247 18.527 1.00 76.62 202 ASP A O 1
ATOM 1654 N N . PRO A 1 203 ? -4.082 -2.299 18.057 1.00 74.62 203 PRO A N 1
ATOM 1655 C CA . PRO A 1 203 ? -3.997 -3.763 18.085 1.00 74.62 203 PRO A CA 1
ATOM 1656 C C . PRO A 1 203 ? -4.676 -4.423 19.293 1.00 74.62 203 PRO A C 1
ATOM 1658 O O . PRO A 1 203 ? -5.300 -5.471 19.137 1.00 74.62 203 PRO A O 1
ATOM 1661 N N . ARG A 1 204 ? -4.629 -3.784 20.468 1.00 81.50 204 ARG A N 1
ATOM 1662 C CA . ARG A 1 204 ? -5.281 -4.277 21.690 1.00 81.50 204 ARG A CA 1
ATOM 1663 C C . ARG A 1 204 ? -6.803 -4.129 21.627 1.00 81.50 204 ARG A C 1
ATOM 1665 O O . ARG A 1 204 ? -7.525 -5.016 22.062 1.00 81.50 204 ARG A O 1
ATOM 1672 N N . GLU A 1 205 ? -7.303 -3.031 21.062 1.00 86.38 205 GLU A N 1
ATOM 1673 C CA . GLU A 1 205 ? -8.741 -2.809 20.848 1.00 86.38 205 GLU A CA 1
ATOM 1674 C C . GLU A 1 205 ? -9.309 -3.837 19.856 1.00 86.38 205 GLU A C 1
ATOM 1676 O O . GLU A 1 205 ? -10.390 -4.387 20.070 1.00 86.38 205 GLU A O 1
ATOM 1681 N N . ARG A 1 206 ? -8.530 -4.179 18.821 1.00 83.44 206 ARG A N 1
ATOM 1682 C CA . ARG A 1 206 ? -8.856 -5.263 17.883 1.00 83.44 206 ARG A CA 1
ATOM 1683 C C . ARG A 1 206 ? -8.919 -6.629 18.563 1.00 83.44 206 ARG A C 1
ATOM 1685 O O . ARG A 1 206 ? -9.767 -7.445 18.205 1.00 83.44 206 ARG A O 1
ATOM 1692 N N . GLU A 1 207 ? -8.014 -6.890 19.503 1.00 81.62 207 GLU A N 1
ATOM 1693 C CA . GLU A 1 207 ? -8.004 -8.130 20.285 1.00 81.62 207 GLU A CA 1
ATOM 1694 C C . GLU A 1 207 ? -9.234 -8.226 21.189 1.00 81.62 207 GLU A C 1
ATOM 1696 O O . GLU A 1 207 ? -9.917 -9.247 21.193 1.00 81.62 207 GLU A O 1
ATOM 1701 N N . LEU A 1 208 ? -9.586 -7.135 21.876 1.00 88.94 208 LEU A N 1
ATOM 1702 C CA . LEU A 1 208 ? -10.800 -7.072 22.688 1.00 88.94 208 LEU A CA 1
ATOM 1703 C C . LEU A 1 208 ? -12.044 -7.397 21.852 1.00 88.94 208 LEU A C 1
ATOM 1705 O O . LEU A 1 208 ? -12.867 -8.200 22.286 1.00 88.94 208 LEU A O 1
ATOM 1709 N N . ILE A 1 209 ? -12.170 -6.834 20.645 1.00 87.81 209 ILE A N 1
ATOM 1710 C CA . ILE A 1 209 ? -13.293 -7.141 19.743 1.00 87.81 209 ILE A CA 1
ATOM 1711 C C . ILE A 1 209 ? -13.297 -8.619 19.352 1.00 87.81 209 ILE A C 1
ATOM 1713 O O . ILE A 1 209 ? -14.354 -9.245 19.367 1.00 87.81 209 ILE A O 1
ATOM 1717 N N . ARG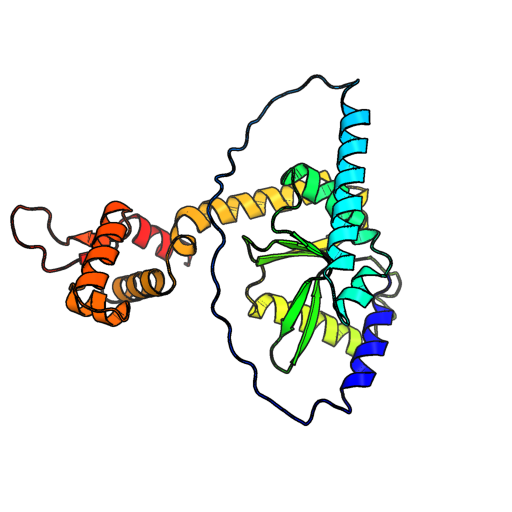 A 1 210 ? -12.133 -9.207 19.050 1.00 82.81 210 ARG A N 1
ATOM 1718 C CA . ARG A 1 210 ? -12.018 -10.636 18.718 1.00 82.81 210 ARG A CA 1
ATOM 1719 C C . ARG A 1 210 ? -12.394 -11.550 19.882 1.00 82.81 210 ARG A C 1
ATOM 1721 O O . ARG A 1 210 ? -13.025 -12.579 19.651 1.00 82.81 210 ARG A O 1
ATOM 1728 N N . HIS A 1 211 ? -12.056 -11.189 21.116 1.00 85.56 211 HIS A N 1
ATOM 1729 C CA . HIS A 1 211 ? -12.508 -11.930 22.293 1.00 85.56 211 HIS A CA 1
ATOM 1730 C C . HIS A 1 211 ? -14.013 -11.770 22.527 1.00 85.56 211 HIS A C 1
ATOM 1732 O O . HIS A 1 211 ? -14.710 -12.771 22.695 1.00 85.56 211 HIS A O 1
ATOM 1738 N N . ALA A 1 212 ? -14.535 -10.544 22.451 1.00 88.19 212 ALA A N 1
ATOM 1739 C CA . ALA A 1 212 ? -15.963 -10.272 22.595 1.00 88.19 212 ALA A CA 1
ATOM 1740 C C . ALA A 1 212 ? -16.806 -10.978 21.514 1.00 88.19 212 ALA A C 1
ATOM 1742 O O . ALA A 1 212 ? -17.891 -11.466 21.807 1.00 88.19 212 ALA A O 1
ATOM 1743 N N . ALA A 1 213 ? -16.280 -11.120 20.295 1.00 83.69 213 ALA A N 1
ATOM 1744 C CA . ALA A 1 213 ? -16.899 -11.880 19.207 1.00 83.69 213 ALA A CA 1
ATOM 1745 C C . ALA A 1 213 ? -17.115 -13.362 19.542 1.00 83.69 213 ALA A C 1
ATOM 1747 O O . ALA A 1 213 ? -18.082 -13.967 19.089 1.00 83.69 213 ALA A O 1
ATOM 1748 N N . ARG A 1 214 ? -16.190 -13.952 20.307 1.00 79.88 214 ARG A N 1
ATOM 1749 C CA . ARG A 1 214 ? -16.213 -15.371 20.689 1.00 79.88 214 ARG A CA 1
ATOM 1750 C C . ARG A 1 214 ? -17.045 -15.621 21.947 1.00 79.88 214 ARG A C 1
ATOM 1752 O O . ARG A 1 214 ? -17.647 -16.680 22.060 1.00 79.88 214 ARG A O 1
ATOM 1759 N N . GLY A 1 215 ? -17.045 -14.671 22.888 1.00 70.25 215 GLY A N 1
ATOM 1760 C CA . GLY A 1 215 ? -17.670 -14.812 24.211 1.00 70.25 215 GLY A CA 1
ATOM 1761 C C . GLY A 1 215 ? -19.007 -14.084 24.400 1.00 70.25 215 GLY A C 1
ATOM 1762 O O . GLY A 1 215 ? -19.672 -14.294 25.409 1.00 70.25 215 GLY A O 1
ATOM 1763 N N . GLY A 1 216 ? -19.417 -13.227 23.460 1.00 79.00 216 GLY A N 1
ATOM 1764 C CA . GLY A 1 216 ? -20.664 -12.456 23.507 1.00 79.00 216 GLY A CA 1
ATOM 1765 C C . GLY A 1 216 ? -20.636 -11.296 24.509 1.00 79.00 216 GLY A C 1
ATOM 1766 O O . GLY A 1 216 ? -20.612 -10.129 24.109 1.00 79.00 216 GLY A O 1
ATOM 1767 N N . LEU A 1 217 ? -20.643 -11.614 25.806 1.00 89.12 217 LEU A N 1
ATOM 1768 C CA . LEU A 1 217 ? -20.646 -10.652 26.911 1.00 89.12 217 LEU A CA 1
ATOM 1769 C C . LEU A 1 217 ? -19.311 -10.663 27.656 1.00 89.12 217 LEU A C 1
ATOM 1771 O O . LEU A 1 217 ? -18.713 -11.715 27.851 1.00 89.12 217 LEU A O 1
ATOM 1775 N N . PHE A 1 218 ? -18.866 -9.495 28.115 1.00 91.25 218 PHE A N 1
ATOM 1776 C CA . PHE A 1 218 ? -17.649 -9.367 28.917 1.00 91.25 218 PHE A CA 1
ATOM 1777 C C . PHE A 1 218 ? -17.753 -8.259 29.966 1.00 91.25 218 PHE A C 1
ATOM 1779 O O . PHE A 1 218 ? -18.507 -7.295 29.834 1.00 91.25 218 PHE A O 1
ATOM 1786 N N . THR A 1 219 ? -16.973 -8.388 31.027 1.00 92.25 219 THR A N 1
ATOM 1787 C CA . THR A 1 219 ? -16.860 -7.450 32.144 1.00 92.25 219 THR A CA 1
ATOM 1788 C C . THR A 1 219 ? -15.693 -6.481 31.940 1.00 92.25 219 THR A C 1
ATOM 1790 O O . THR A 1 219 ? -14.779 -6.713 31.152 1.00 92.25 219 THR A O 1
ATOM 1793 N N . MET A 1 220 ? -15.655 -5.390 32.713 1.00 91.56 220 MET A N 1
ATOM 1794 C CA . MET A 1 220 ? -14.502 -4.472 32.702 1.00 91.56 220 MET A CA 1
ATOM 1795 C C . MET A 1 220 ? -13.192 -5.155 33.148 1.00 91.56 220 MET A C 1
ATOM 1797 O O . MET A 1 220 ? -12.107 -4.717 32.768 1.00 91.56 220 MET A O 1
ATOM 1801 N N . THR A 1 221 ? -13.283 -6.213 33.962 1.00 90.69 221 THR A N 1
ATOM 1802 C CA . THR A 1 221 ? -12.124 -7.008 34.393 1.00 90.69 221 THR A CA 1
ATOM 1803 C C . THR A 1 221 ? -11.544 -7.791 33.218 1.00 90.69 221 THR A C 1
ATOM 1805 O O . THR A 1 221 ? -10.346 -7.695 32.960 1.00 90.69 221 THR A O 1
ATOM 1808 N N . GLU A 1 222 ? -12.393 -8.481 32.455 1.00 91.00 222 GLU A N 1
ATOM 1809 C CA . GLU A 1 222 ? -11.991 -9.199 31.236 1.00 91.00 222 GLU A CA 1
ATOM 1810 C C . GLU A 1 222 ? -11.481 -8.236 30.160 1.00 91.00 222 GLU A C 1
ATOM 1812 O O . GLU A 1 222 ? -10.448 -8.490 29.549 1.00 91.00 222 GLU A O 1
ATOM 1817 N N . ALA A 1 223 ? -12.118 -7.070 30.005 1.00 91.56 223 ALA A N 1
ATOM 1818 C CA . ALA A 1 223 ? -11.629 -6.023 29.111 1.00 91.56 223 ALA A CA 1
ATOM 1819 C C . ALA A 1 223 ? -10.201 -5.583 29.468 1.00 91.56 223 ALA A C 1
ATOM 1821 O O . ALA A 1 223 ? -9.365 -5.418 28.583 1.00 91.56 223 ALA A O 1
ATOM 1822 N N . GLY A 1 224 ? -9.904 -5.402 30.760 1.00 90.81 224 GLY A N 1
ATOM 1823 C CA . GLY A 1 224 ? -8.559 -5.062 31.228 1.00 90.81 224 GLY A CA 1
ATOM 1824 C C . GLY A 1 224 ? -7.535 -6.158 30.935 1.00 90.81 224 GLY A C 1
ATOM 1825 O O . GLY A 1 224 ? -6.427 -5.847 30.494 1.00 90.81 224 GLY A O 1
ATOM 1826 N N . LEU A 1 225 ? -7.932 -7.422 31.115 1.00 90.69 225 LEU A N 1
ATOM 1827 C CA . LEU A 1 225 ? -7.109 -8.588 30.799 1.00 90.69 225 LEU A CA 1
ATOM 1828 C C . LEU A 1 225 ? -6.774 -8.648 29.300 1.00 90.69 225 LEU A C 1
ATOM 1830 O O . LEU A 1 225 ? -5.602 -8.720 28.941 1.00 90.69 225 LEU A O 1
ATOM 1834 N N . TRP A 1 226 ? -7.778 -8.548 28.425 1.00 91.00 226 TRP A N 1
ATOM 1835 C CA . TRP A 1 226 ? -7.593 -8.641 26.971 1.00 91.00 226 TRP A CA 1
ATOM 1836 C C . TRP A 1 226 ? -6.859 -7.433 26.380 1.00 91.00 226 TRP A C 1
ATOM 1838 O O . TRP A 1 226 ? -6.059 -7.581 25.461 1.00 91.00 226 TRP A O 1
ATOM 1848 N N . LEU A 1 227 ? -7.075 -6.234 26.930 1.00 87.50 227 LEU A N 1
ATOM 1849 C CA . LEU A 1 227 ? -6.337 -5.029 26.535 1.00 87.50 227 LEU A CA 1
ATOM 1850 C C . LEU A 1 227 ? -4.899 -4.996 27.081 1.00 87.50 227 LEU A C 1
ATOM 1852 O O . LEU A 1 227 ? -4.102 -4.160 26.636 1.00 87.50 227 LEU A O 1
ATOM 1856 N N . GLN A 1 228 ? -4.577 -5.856 28.053 1.00 87.25 228 GLN A N 1
ATOM 1857 C CA . GLN A 1 228 ? -3.315 -5.865 28.799 1.00 87.25 22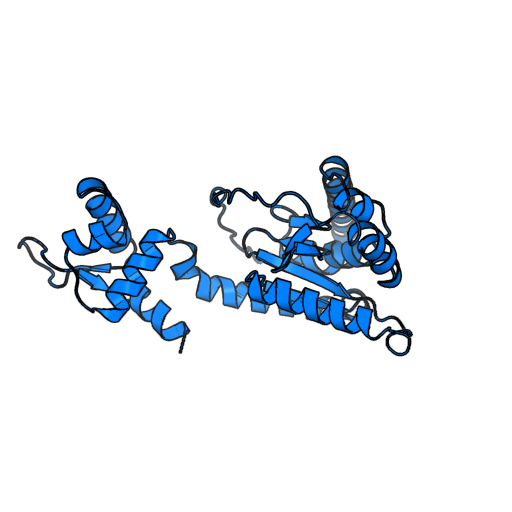8 GLN A CA 1
ATOM 1858 C C . GLN A 1 228 ? -2.985 -4.489 29.399 1.00 87.25 228 GLN A C 1
ATOM 1860 O O . GLN A 1 228 ? -1.900 -3.934 29.199 1.00 87.25 228 GLN A O 1
ATOM 1865 N N . VAL A 1 229 ? -3.960 -3.890 30.089 1.00 87.38 229 VAL A N 1
ATOM 1866 C CA . VAL A 1 229 ? -3.808 -2.585 30.749 1.00 87.38 229 VAL A CA 1
ATOM 1867 C C . VAL A 1 229 ? -4.465 -2.575 32.127 1.00 87.38 229 VAL A C 1
ATOM 1869 O O . VAL A 1 229 ? -5.424 -3.295 32.394 1.00 87.38 229 VAL A O 1
ATOM 1872 N N . GLY A 1 230 ? -3.989 -1.691 33.006 1.00 84.12 230 GLY A N 1
ATOM 1873 C CA . GLY A 1 230 ? -4.594 -1.490 34.322 1.00 84.12 230 GLY A CA 1
ATOM 1874 C C . GLY A 1 230 ? -6.034 -0.954 34.258 1.00 84.12 230 GLY A C 1
ATOM 1875 O O . GLY A 1 230 ? -6.453 -0.317 33.288 1.00 84.12 230 GLY A O 1
ATOM 1876 N N . LYS A 1 231 ? -6.784 -1.143 35.350 1.00 85.75 231 LYS A N 1
ATOM 1877 C CA . LYS A 1 231 ? -8.229 -0.850 35.472 1.00 85.75 231 LYS A CA 1
ATOM 1878 C C . LYS A 1 231 ? -8.640 0.546 34.983 1.00 85.75 231 LYS A C 1
ATOM 1880 O O . LYS A 1 231 ? -9.663 0.697 34.319 1.00 85.75 231 LYS A O 1
ATOM 1885 N N . SER A 1 232 ? -7.860 1.578 35.302 1.00 86.56 232 SER A N 1
ATOM 1886 C CA . SER A 1 232 ? -8.157 2.960 34.897 1.00 86.56 232 SER A CA 1
ATOM 1887 C C . SER A 1 232 ? -7.974 3.187 33.393 1.00 86.56 232 SER A C 1
ATOM 1889 O O . SER A 1 232 ? -8.777 3.889 32.782 1.00 86.56 232 SER A O 1
ATOM 1891 N N . ALA A 1 233 ? -6.963 2.565 32.780 1.00 85.50 233 ALA A N 1
ATOM 1892 C CA . ALA A 1 233 ? -6.732 2.633 31.338 1.00 85.50 233 ALA A CA 1
ATOM 1893 C C . ALA A 1 233 ? -7.771 1.814 30.560 1.00 85.50 233 ALA A C 1
ATOM 1895 O O . ALA A 1 233 ? -8.290 2.303 29.557 1.00 85.50 233 ALA A O 1
ATOM 1896 N N . ALA A 1 234 ? -8.144 0.635 31.072 1.00 90.88 234 ALA A N 1
ATOM 1897 C CA . ALA A 1 234 ? -9.210 -0.191 30.508 1.00 90.88 234 ALA A CA 1
ATOM 1898 C C . ALA A 1 234 ? -10.530 0.587 30.438 1.00 90.88 234 ALA A C 1
ATOM 1900 O O . ALA A 1 234 ? -11.128 0.691 29.372 1.00 90.88 234 ALA A O 1
ATOM 1901 N N . ARG A 1 235 ? -10.930 1.245 31.537 1.00 90.44 235 ARG A N 1
ATOM 1902 C CA . ARG A 1 235 ? -12.150 2.071 31.568 1.00 90.44 235 ARG A CA 1
ATOM 1903 C C . ARG A 1 235 ? -12.142 3.194 30.539 1.00 90.44 235 ARG A C 1
ATOM 1905 O O . ARG A 1 235 ? -13.152 3.394 29.875 1.00 90.44 235 ARG A O 1
ATOM 1912 N N . ARG A 1 236 ? -11.031 3.931 30.412 1.00 89.94 236 ARG A N 1
ATOM 1913 C CA . ARG A 1 236 ? -10.921 5.007 29.411 1.00 89.94 236 ARG A CA 1
ATOM 1914 C C . ARG A 1 236 ? -11.072 4.460 27.997 1.00 89.94 236 ARG A C 1
ATOM 1916 O O . ARG A 1 236 ? -11.790 5.046 27.195 1.00 89.94 236 ARG A O 1
ATOM 1923 N N . ARG A 1 237 ? -10.414 3.336 27.712 1.00 88.69 237 ARG A N 1
ATOM 1924 C CA . ARG A 1 237 ? -10.407 2.725 26.384 1.00 88.69 237 ARG A CA 1
ATOM 1925 C C . ARG A 1 237 ? -11.768 2.138 26.018 1.00 88.69 237 ARG A C 1
ATOM 1927 O O . ARG A 1 237 ? -12.282 2.454 24.956 1.00 88.69 237 ARG A O 1
ATOM 1934 N N . VAL A 1 238 ? -12.401 1.400 26.930 1.00 91.06 238 VAL A N 1
ATOM 1935 C CA . VAL A 1 238 ? -13.769 0.895 26.741 1.00 91.06 238 VAL A CA 1
ATOM 1936 C C . VAL A 1 238 ? -14.762 2.044 26.576 1.00 91.06 238 VAL A C 1
ATOM 1938 O O . VAL A 1 238 ? -15.599 1.967 25.691 1.00 91.06 238 VAL A O 1
ATOM 1941 N N . ARG A 1 239 ? -14.652 3.134 27.354 1.00 89.81 239 ARG A N 1
ATOM 1942 C CA . ARG A 1 239 ? -15.532 4.304 27.187 1.00 89.81 239 ARG A CA 1
ATOM 1943 C C . ARG A 1 239 ? -15.403 4.913 25.792 1.00 89.81 239 ARG A C 1
ATOM 1945 O O . ARG A 1 239 ? -16.410 5.039 25.116 1.00 89.81 239 ARG A O 1
ATOM 1952 N N . LYS A 1 240 ? -14.177 5.178 25.338 1.00 88.00 240 LYS A N 1
ATOM 1953 C CA . LYS A 1 240 ? -13.928 5.666 23.976 1.00 88.00 240 LYS A CA 1
ATOM 1954 C C . LYS A 1 240 ? -14.518 4.720 22.921 1.00 88.00 240 LYS A C 1
ATOM 1956 O O . LYS A 1 240 ? -15.203 5.158 22.011 1.00 88.00 240 LYS A O 1
ATOM 1961 N N . MET A 1 241 ? -14.295 3.414 23.068 1.00 88.94 241 MET A N 1
ATOM 1962 C CA . MET A 1 241 ? -14.847 2.410 22.156 1.00 88.94 241 MET A CA 1
ATOM 1963 C C . MET A 1 241 ? -16.385 2.355 22.186 1.00 88.94 241 MET A C 1
ATOM 1965 O O . MET A 1 241 ? -16.989 2.033 21.167 1.00 88.94 241 MET A O 1
ATOM 1969 N N . MET A 1 242 ? -17.030 2.677 23.311 1.00 88.75 242 MET A N 1
ATOM 1970 C CA . MET A 1 242 ? -18.486 2.842 23.366 1.00 88.75 242 MET A CA 1
ATOM 1971 C C . MET A 1 242 ? -18.948 4.105 22.646 1.00 88.75 242 MET A C 1
ATOM 1973 O O . MET A 1 242 ? -19.887 4.024 21.861 1.00 88.75 242 MET A O 1
ATOM 1977 N N . ASP A 1 243 ? -18.278 5.238 22.874 1.00 83.69 243 ASP A N 1
ATOM 1978 C CA . ASP A 1 243 ? -18.583 6.512 22.206 1.00 83.69 243 ASP A CA 1
ATOM 1979 C C . ASP A 1 243 ? -18.464 6.366 20.677 1.00 83.69 243 ASP A C 1
ATOM 1981 O O . ASP A 1 243 ? -19.273 6.889 19.914 1.00 83.69 243 ASP A O 1
ATOM 1985 N N . ASP A 1 244 ? -17.496 5.563 20.233 1.00 80.00 244 ASP A N 1
ATOM 1986 C CA . ASP A 1 244 ? -17.258 5.242 18.829 1.00 80.00 244 ASP A CA 1
ATOM 1987 C C . ASP A 1 244 ? -18.211 4.157 18.271 1.00 80.00 244 ASP A C 1
ATOM 1989 O O . ASP A 1 244 ? -18.204 3.912 17.060 1.00 80.00 244 ASP A O 1
ATOM 1993 N N . GLY A 1 245 ? -19.035 3.509 19.104 1.00 85.06 245 GLY A N 1
ATOM 1994 C CA . GLY A 1 245 ? -20.028 2.497 18.706 1.00 85.06 245 GLY A CA 1
ATOM 1995 C C . GLY A 1 245 ? -19.488 1.070 18.509 1.00 85.06 245 GLY A C 1
ATOM 1996 O O . GLY A 1 245 ? -20.185 0.214 17.960 1.00 85.06 245 GLY A O 1
ATOM 1997 N N . TRP A 1 246 ? -18.256 0.791 18.942 1.00 87.38 246 TRP A N 1
ATOM 1998 C CA . TRP A 1 246 ? -17.629 -0.539 18.871 1.00 87.38 246 TRP A CA 1
ATOM 1999 C C . TRP A 1 246 ? -18.196 -1.524 19.886 1.00 87.38 246 TRP A C 1
ATOM 2001 O O . TRP A 1 246 ? -18.301 -2.723 19.625 1.00 87.38 246 TRP A O 1
ATOM 2011 N N . ILE A 1 247 ? -18.533 -1.007 21.061 1.00 90.38 247 ILE A N 1
ATOM 2012 C CA . ILE A 1 247 ? -18.989 -1.756 22.227 1.00 90.38 247 ILE A CA 1
ATOM 2013 C C . ILE A 1 247 ? -20.236 -1.056 22.746 1.00 90.38 247 ILE A C 1
ATOM 2015 O O . ILE A 1 247 ? -20.315 0.167 22.728 1.00 90.38 247 ILE A O 1
ATOM 2019 N N . VAL A 1 248 ? -21.193 -1.813 23.261 1.00 90.25 248 VAL A N 1
ATOM 2020 C CA . VAL A 1 248 ? -22.353 -1.253 23.958 1.00 90.25 248 VAL A CA 1
ATOM 2021 C C . VAL A 1 248 ? -22.521 -1.932 25.316 1.00 90.25 248 VAL A C 1
ATOM 2023 O O . VAL A 1 248 ? -22.142 -3.100 25.468 1.00 90.25 248 VAL A O 1
ATOM 2026 N N . PRO A 1 249 ? -23.047 -1.230 26.333 1.00 89.81 249 PRO A N 1
ATOM 2027 C CA . PRO A 1 249 ? -23.429 -1.883 27.576 1.00 89.81 249 PRO A CA 1
ATOM 2028 C C . PRO A 1 249 ? -24.537 -2.910 27.311 1.00 89.81 249 PRO A C 1
ATOM 2030 O O . PRO A 1 249 ? -25.365 -2.731 26.418 1.00 89.81 249 PRO A O 1
ATOM 2033 N N . GLU A 1 250 ? -24.560 -3.988 28.094 1.00 85.06 250 GLU A N 1
ATOM 2034 C CA . GLU A 1 250 ? -25.612 -5.013 28.001 1.00 85.06 250 GLU A CA 1
ATOM 2035 C C . GLU A 1 250 ? -27.006 -4.414 28.262 1.00 85.06 250 GLU A C 1
ATOM 2037 O O . GLU A 1 250 ? -27.968 -4.768 27.590 1.00 85.06 250 GLU A O 1
ATOM 2042 N N . HIS A 1 251 ? -27.091 -3.460 29.193 1.00 76.88 251 HIS A N 1
ATOM 2043 C CA . HIS A 1 251 ? -28.327 -2.797 29.599 1.00 76.88 251 HIS A CA 1
ATOM 2044 C C . HIS A 1 251 ? -28.142 -1.274 29.604 1.00 76.88 251 HIS A C 1
ATOM 2046 O O . HIS A 1 251 ? -27.095 -0.771 30.020 1.00 76.88 251 HIS A O 1
ATOM 2052 N N . ILE A 1 252 ? -29.173 -0.541 29.180 1.00 60.94 252 ILE A N 1
ATOM 2053 C CA . ILE A 1 252 ? -29.226 0.927 29.215 1.00 60.94 252 ILE A CA 1
ATOM 2054 C C . ILE A 1 252 ? -30.099 1.327 30.413 1.00 60.94 252 ILE A C 1
ATOM 2056 O O . ILE A 1 252 ? -31.273 0.975 30.463 1.00 60.94 252 ILE A O 1
ATOM 2060 N N . GLY A 1 253 ? -29.537 2.029 31.403 1.00 62.44 253 GLY A N 1
ATOM 2061 C CA . GLY A 1 253 ? -30.270 2.441 32.606 1.00 62.44 253 GLY A CA 1
ATOM 2062 C C . GLY A 1 253 ? -29.417 3.207 33.624 1.00 62.44 253 GLY A C 1
ATOM 2063 O O . GLY A 1 253 ? -28.218 3.392 33.430 1.00 62.44 253 GLY A O 1
ATOM 2064 N N . LYS A 1 254 ? -30.040 3.653 34.728 1.00 55.41 254 LYS A N 1
ATOM 2065 C CA . LYS A 1 254 ? -29.371 4.354 35.852 1.00 55.41 254 LYS A CA 1
ATOM 2066 C C . LYS A 1 254 ? -28.558 3.422 36.767 1.00 55.41 254 LYS A C 1
ATOM 2068 O O . LYS A 1 254 ? -27.896 3.886 37.692 1.00 55.41 254 LYS A O 1
ATOM 2073 N N . THR A 1 255 ? -28.621 2.115 36.541 1.00 58.84 255 THR A N 1
ATOM 2074 C CA . THR A 1 255 ? -27.856 1.103 37.271 1.00 58.84 255 THR A CA 1
ATOM 2075 C C . THR A 1 255 ? -26.421 1.008 36.761 1.00 58.84 255 THR A C 1
ATOM 2077 O O . THR A 1 255 ? -26.099 1.332 35.619 1.00 58.84 255 THR A O 1
ATOM 2080 N N . ARG A 1 256 ? -25.518 0.567 37.639 1.00 68.31 256 ARG A N 1
ATOM 2081 C CA . ARG A 1 256 ? -24.101 0.390 37.317 1.00 68.31 256 ARG A CA 1
ATOM 2082 C C . ARG A 1 256 ? -23.942 -0.629 36.183 1.00 68.31 256 ARG A C 1
ATOM 2084 O O . ARG A 1 256 ? -24.471 -1.730 36.258 1.00 68.31 256 ARG A O 1
ATOM 2091 N N . ILE A 1 257 ? -23.183 -0.276 35.146 1.00 68.38 257 ILE A N 1
ATOM 2092 C CA . ILE A 1 257 ? -22.896 -1.182 34.025 1.00 68.38 257 ILE A CA 1
ATOM 2093 C C . ILE A 1 257 ? -21.916 -2.263 34.497 1.00 68.38 257 ILE A C 1
ATOM 2095 O O . ILE A 1 257 ? -20.799 -1.949 34.921 1.00 68.38 257 ILE A O 1
ATOM 2099 N N . HIS A 1 258 ? -22.328 -3.529 34.414 1.00 78.12 258 HIS A N 1
ATOM 2100 C CA . HIS A 1 258 ? -21.509 -4.682 34.809 1.00 78.12 258 HIS A CA 1
ATOM 2101 C C . HIS A 1 258 ? -20.948 -5.469 33.621 1.00 78.12 258 HIS A C 1
ATOM 2103 O O . HIS A 1 258 ? -19.875 -6.063 33.746 1.00 78.12 258 HIS A O 1
ATOM 2109 N N . ARG A 1 259 ? -21.638 -5.448 32.475 1.00 88.44 259 ARG A N 1
ATOM 2110 C CA . ARG A 1 259 ? -21.282 -6.213 31.277 1.00 88.44 259 ARG A CA 1
ATOM 2111 C C . ARG A 1 259 ? -21.465 -5.400 29.999 1.00 88.44 259 ARG A C 1
ATOM 2113 O O . ARG A 1 259 ? -22.280 -4.477 29.936 1.00 88.44 259 ARG A O 1
ATOM 2120 N N . TYR A 1 260 ? -20.689 -5.774 28.995 1.00 91.94 260 TYR A N 1
ATOM 2121 C CA . TYR A 1 260 ? -20.578 -5.147 27.688 1.00 91.94 260 TYR A CA 1
ATOM 2122 C C . TYR A 1 260 ? -20.693 -6.212 26.599 1.00 91.94 260 TYR A C 1
ATOM 2124 O O . TYR A 1 260 ? -20.331 -7.364 26.827 1.00 91.94 260 TYR A O 1
ATOM 2132 N N . ARG A 1 261 ? -21.152 -5.817 25.414 1.00 90.69 261 ARG A N 1
ATOM 2133 C CA . ARG A 1 261 ? -21.191 -6.647 24.202 1.00 90.69 261 ARG A CA 1
ATOM 2134 C C . ARG A 1 261 ? -20.698 -5.857 22.998 1.00 90.69 261 ARG A C 1
ATOM 2136 O O . ARG A 1 261 ? -20.540 -4.637 23.074 1.00 90.69 261 ARG A O 1
ATOM 2143 N N . LEU A 1 262 ? -20.500 -6.538 21.872 1.00 90.19 262 LEU A N 1
ATOM 2144 C CA . LEU A 1 262 ? -20.224 -5.857 20.610 1.00 90.19 262 LEU A CA 1
ATOM 2145 C C . LEU A 1 262 ? -21.395 -4.956 20.199 1.00 90.19 262 LEU A C 1
ATOM 2147 O O . LEU A 1 262 ? -22.566 -5.349 20.259 1.00 90.19 262 LEU A O 1
ATOM 2151 N N . GLY A 1 263 ? -21.042 -3.734 19.804 1.00 84.50 263 GLY A N 1
ATOM 2152 C CA . GLY A 1 263 ? -21.932 -2.811 19.115 1.00 84.50 263 GLY A CA 1
ATOM 2153 C C . GLY A 1 263 ? -22.054 -3.165 17.635 1.00 84.50 263 GLY A C 1
ATOM 2154 O O . GLY A 1 263 ? -21.358 -4.046 17.128 1.00 84.50 263 GLY A O 1
ATOM 2155 N N . GLU A 1 264 ? -22.926 -2.452 16.930 1.00 79.50 264 GLU A N 1
ATOM 2156 C CA . GLU A 1 264 ? -23.228 -2.700 15.516 1.00 79.50 264 GLU A CA 1
ATOM 2157 C C . GLU A 1 264 ? -21.973 -2.670 14.628 1.00 79.50 264 GLU A C 1
ATOM 2159 O O . GLU A 1 264 ? -21.755 -3.597 13.852 1.00 79.50 264 GLU A O 1
ATOM 2164 N N . LYS A 1 265 ? -21.075 -1.694 14.832 1.00 79.75 265 LYS A N 1
ATOM 2165 C CA . LYS A 1 265 ? -19.795 -1.615 14.104 1.00 79.75 265 LYS A CA 1
ATOM 2166 C C . LYS A 1 265 ? -18.895 -2.825 14.349 1.00 79.75 265 LYS A C 1
ATOM 2168 O O . LYS A 1 265 ? -18.236 -3.311 13.435 1.00 79.75 265 LYS A O 1
ATOM 2173 N N . GLY A 1 266 ? -18.859 -3.316 15.590 1.00 77.25 266 GLY A N 1
ATOM 2174 C CA . GLY A 1 266 ? -18.092 -4.508 15.948 1.00 77.25 266 GLY A CA 1
ATOM 2175 C C . GLY A 1 266 ? -18.644 -5.776 15.295 1.00 77.25 266 GLY A C 1
ATOM 2176 O O . GLY A 1 266 ? -17.869 -6.653 14.924 1.00 77.25 266 GLY A O 1
ATOM 2177 N N . LEU A 1 267 ? -19.967 -5.861 15.125 1.00 77.94 267 LEU A N 1
ATOM 2178 C CA . LEU A 1 267 ? -20.645 -6.986 14.477 1.00 77.94 267 LEU A CA 1
ATOM 2179 C C . LEU A 1 267 ? -20.494 -6.962 12.950 1.00 77.94 267 LEU A C 1
ATOM 2181 O O . LEU A 1 267 ? -20.151 -7.993 12.372 1.00 77.94 267 LEU A O 1
ATOM 2185 N N . GLN A 1 268 ? -20.685 -5.803 12.310 1.00 68.94 268 GLN A N 1
ATOM 2186 C CA . GLN A 1 268 ? -20.503 -5.628 10.860 1.00 68.94 268 GLN A CA 1
ATOM 2187 C C . GLN A 1 268 ? -19.107 -6.076 10.421 1.00 68.94 268 GLN A C 1
ATOM 2189 O O . GLN A 1 268 ? -18.961 -6.901 9.520 1.00 68.94 268 GLN A O 1
ATOM 2194 N N . LEU A 1 269 ? -18.085 -5.670 11.171 1.00 67.88 269 LEU A N 1
ATOM 2195 C CA . LEU A 1 269 ? -16.709 -6.052 10.896 1.00 67.88 269 LEU A CA 1
ATOM 2196 C C . LEU A 1 269 ? -16.459 -7.575 10.911 1.00 67.88 269 LEU A C 1
ATOM 2198 O O . LEU A 1 269 ? -15.596 -8.086 10.197 1.00 67.88 269 LEU A O 1
ATOM 2202 N N . LEU A 1 270 ? -17.174 -8.321 11.756 1.00 64.69 270 LEU A N 1
ATOM 2203 C CA . LEU A 1 270 ? -17.043 -9.779 11.815 1.00 64.69 270 LEU A CA 1
ATOM 2204 C C . LEU A 1 270 ? -17.789 -10.467 10.669 1.00 64.69 270 LEU A C 1
ATOM 2206 O O . LEU A 1 270 ? -17.381 -11.552 10.257 1.00 64.69 270 LEU A O 1
ATOM 2210 N N . SER A 1 271 ? -18.857 -9.846 10.160 1.00 55.03 271 SER A N 1
ATOM 2211 C CA . SER A 1 271 ? -19.621 -10.357 9.018 1.00 55.03 271 SER A CA 1
ATOM 2212 C C . SER A 1 271 ? -18.885 -10.205 7.685 1.00 55.03 271 SER A C 1
ATOM 2214 O O . SER A 1 271 ? -18.998 -11.082 6.840 1.00 55.03 271 SER A O 1
ATOM 2216 N N . GLU A 1 272 ? -18.036 -9.185 7.542 1.00 51.03 272 GLU A N 1
ATOM 2217 C CA . GLU A 1 272 ? -17.209 -8.930 6.346 1.00 51.03 272 GLU A CA 1
ATOM 2218 C C . GLU A 1 272 ? -16.070 -9.952 6.135 1.00 51.03 272 GLU A C 1
ATOM 2220 O O . GLU A 1 272 ? -15.327 -9.872 5.159 1.00 51.03 272 GLU A O 1
ATOM 2225 N N . ARG A 1 273 ? -15.902 -10.914 7.054 1.00 47.38 273 ARG A N 1
ATOM 2226 C CA . ARG A 1 273 ? -14.903 -11.995 6.971 1.00 47.38 273 ARG A CA 1
ATOM 2227 C C . ARG A 1 273 ? -15.486 -13.371 6.629 1.00 47.38 273 ARG A C 1
ATOM 2229 O O . ARG A 1 273 ? -14.718 -14.335 6.631 1.00 47.38 273 ARG A O 1
ATOM 2236 N N . ARG A 1 274 ? -16.801 -13.484 6.425 1.00 37.06 274 ARG A N 1
ATOM 2237 C CA . ARG A 1 274 ? -17.453 -14.736 6.011 1.00 37.06 274 ARG A CA 1
ATOM 2238 C C . ARG A 1 274 ? -17.630 -14.811 4.505 1.00 37.06 274 ARG A C 1
ATOM 2240 O O . ARG A 1 274 ? -17.926 -13.760 3.903 1.00 37.06 274 ARG A O 1
#

Foldseek 3Di:
DDPPVVVVVVVVCVVPPPDDDDDDDDDDDDDDDDDDDDDDDDDDDDPVVVVVLVVQLVQLVVVLVVLLVPDDDPLNVVSVDDLVLLSLCSRLAVCVQPVHCPQKHAQDWAAAPPGDIGTAGIARRVQLEGEHADEDDPCPVVDDPVNVVVVVRVVVRCVVVVYRYHYDYSCCSPPPSVVSNVVVVVVVVVCVVLVLADVVDDPLRNQLLVVLVVVFKDFLVVQCVSSVHDSVVSVVNVVVCVVVQQKDAPDDDPDDGGMIHGGPRSVVNVVVVD

Sequence (274 aa):
MSYQQQHLIIERDEKTMFEQSSVKNTPFVPPGKRLFLFHRGRFNMQRGHSRAAGLMDTTIENFIVCQRESAKGQRQEMLGKDLHGTILLLRNVIMPIFGSLEGFQLEYEFAGPGGYRFFADVYYEPLRMIIECDGYVPHVELMTRDRFSLDRQRLRCMALGGYLFVPFSRDELEKKPDSCKRSIYELLGRYDQSAGGMQRLDPRERELIRHAARGGLFTMTEAGLWLQVGKSAARRRVRKMMDDGWIVPEHIGKTRIHRYRLGEKGLQLLSERR

Radius of gyration: 23.66 Å; Cα contacts (8 Å, |Δi|>4): 268; chains: 1; bounding box: 59×49×62 Å

Secondary structure (DSSP, 8-state):
--GGGSHHHHHHHTTT-SS------PPP-PPPP------------SSSHHHHHHHHHHHHHHHHHHHHHH--HHHHHHHTS--HHHHHHIIIIIHHHHSS-TTEEEEEEEEPGGG-EEEEEEEEGGGTEEEEEE---GGGTT--HHHHHHHHHHHHHHHHTT-EEEEEEHHHHHH-HHHHHHHHHHHHHHHHHHHTTSTTS-HHHHHHHHHHHHHSEE-HHHHHHHHT--HHHHHHHHHHHHHTTSEEESS-SSSPP--EEE-HHHHHHHHTT-

pLDDT: mean 75.98, std 22.97, range [24.73, 98.31]